Protein AF-A0AAN9BX77-F1 (afdb_monomer)

InterPro domains:
  IPR001791 Laminin G domain [PF02210] (77-203)
  IPR001791 Laminin G domain [PS50025] (47-219)
  IPR001791 Laminin G domain [SM00282] (69-206)
  IPR001791 Laminin G domain [cd00110] (54-203)
  IPR013320 Concanavalin A-like lectin/glucanase domain superfamily [SSF49899] (59-202)
  IPR050372 Neurexin-related cell adhesion and synaptic protein [PTHR15036] (58-203)

Mean predicted aligned error: 10.3 Å

Solvent-accessible surface area (backbone atoms only — not comparable to full-atom values): 11683 Å² total; per-residue (Å²): 137,90,67,77,70,62,61,59,53,56,56,51,54,53,52,52,53,53,48,51,54,50,50,52,59,56,61,72,66,72,71,70,89,73,75,72,81,74,74,80,32,49,59,36,92,61,7,25,22,29,47,66,48,94,56,10,32,36,42,39,41,40,57,53,34,52,54,35,70,26,64,37,41,34,34,34,38,31,19,66,50,39,51,17,29,53,32,38,37,36,18,84,87,45,69,83,34,39,39,32,39,28,36,53,83,18,37,52,32,43,36,36,33,25,92,79,32,76,49,78,39,74,58,93,64,97,66,64,63,29,74,61,47,83,44,41,41,34,47,28,36,35,81,82,16,49,24,36,32,52,27,49,73,86,48,63,50,93,58,71,43,66,45,62,66,47,56,37,39,32,41,29,31,26,22,58,52,80,90,46,42,66,59,49,33,74,76,68,41,93,67,48,31,15,46,33,32,40,20,43,47,43,63,58,57,57,62,69,49,84,71,45,78,30,72,64,49,66,37,76,132

Structure (mmCIF, N/CA/C/O backbone):
data_AF-A0AAN9BX77-F1
#
_entry.id   AF-A0AAN9BX77-F1
#
loop_
_atom_site.group_PDB
_atom_site.id
_atom_site.type_symbol
_atom_site.label_atom_id
_atom_site.label_alt_id
_atom_site.label_comp_id
_atom_site.label_asym_id
_atom_site.label_entity_id
_atom_site.label_seq_id
_atom_site.pdbx_PDB_ins_code
_atom_site.Cartn_x
_atom_site.Cartn_y
_atom_site.Cartn_z
_atom_site.occupancy
_atom_site.B_iso_or_equiv
_atom_site.auth_seq_id
_atom_site.auth_comp_id
_atom_site.auth_asym_id
_atom_site.auth_atom_id
_atom_site.pdbx_PDB_model_num
ATOM 1 N N . MET A 1 1 ? -60.520 -58.947 -31.319 1.00 50.69 1 MET A N 1
ATOM 2 C CA . MET A 1 1 ? -60.376 -57.956 -30.223 1.00 50.69 1 MET A CA 1
ATOM 3 C C . MET A 1 1 ? -59.165 -58.338 -29.383 1.00 50.69 1 MET A C 1
ATOM 5 O O . MET A 1 1 ? -58.953 -59.522 -29.199 1.00 50.69 1 MET A O 1
ATOM 9 N N . SER A 1 2 ? -58.417 -57.355 -28.869 1.00 52.81 2 SER A N 1
ATOM 10 C CA . SER A 1 2 ? -57.395 -57.518 -27.813 1.00 52.81 2 SER A CA 1
ATOM 11 C C . SER A 1 2 ? -55.953 -57.906 -28.195 1.00 52.81 2 SER A C 1
ATOM 13 O O . SER A 1 2 ? -55.388 -58.800 -27.587 1.00 52.81 2 SER A O 1
ATOM 15 N N . HIS A 1 3 ? -55.300 -57.181 -29.111 1.00 50.09 3 HIS A N 1
ATOM 16 C CA . HIS A 1 3 ? -53.821 -57.085 -29.063 1.00 50.09 3 HIS A CA 1
ATOM 17 C C . HIS A 1 3 ? -53.273 -55.705 -29.475 1.00 50.09 3 HIS A C 1
ATOM 19 O O . HIS A 1 3 ? -52.265 -55.262 -28.938 1.00 50.09 3 HIS A O 1
ATOM 25 N N . SER A 1 4 ? -53.984 -54.948 -30.322 1.00 50.75 4 SER A N 1
ATOM 26 C CA . SER A 1 4 ? -53.523 -53.618 -30.771 1.00 50.75 4 SER A CA 1
ATOM 27 C C . SER A 1 4 ? -53.745 -52.470 -29.770 1.00 50.75 4 SER A C 1
ATOM 29 O O . SER A 1 4 ? -53.055 -51.460 -29.860 1.00 50.75 4 SER A O 1
ATOM 31 N N . LYS A 1 5 ? -54.685 -52.587 -28.818 1.00 49.53 5 LYS A N 1
ATOM 32 C CA . LYS A 1 5 ? -54.986 -51.500 -27.856 1.00 49.53 5 LYS A CA 1
ATOM 33 C C . LYS A 1 5 ? -54.029 -51.448 -26.659 1.00 49.53 5 LYS A C 1
ATOM 35 O O . LYS A 1 5 ? -53.890 -50.401 -26.042 1.00 49.53 5 LYS A O 1
ATOM 40 N N . MET A 1 6 ? -53.349 -52.553 -26.353 1.00 51.31 6 MET A N 1
ATOM 41 C CA . MET A 1 6 ? -52.442 -52.650 -25.205 1.00 51.31 6 MET A CA 1
ATOM 42 C C . MET A 1 6 ? -51.080 -52.002 -25.499 1.00 51.31 6 MET A C 1
ATOM 44 O O . MET A 1 6 ? -50.520 -51.331 -24.641 1.00 51.31 6 MET A O 1
ATOM 48 N N . MET A 1 7 ? -50.589 -52.090 -26.740 1.00 50.88 7 MET A N 1
ATOM 49 C CA . MET A 1 7 ? -49.286 -51.522 -27.115 1.00 50.88 7 MET A CA 1
ATOM 50 C C . MET A 1 7 ? -49.292 -49.981 -27.174 1.00 50.88 7 MET A C 1
ATOM 52 O O . MET A 1 7 ? -48.284 -49.350 -26.873 1.00 50.88 7 MET A O 1
ATOM 56 N N . GLN A 1 8 ? -50.440 -49.361 -27.478 1.00 52.22 8 GLN A N 1
ATOM 57 C CA . GLN A 1 8 ? -50.584 -47.897 -27.476 1.00 52.22 8 GLN A CA 1
ATOM 58 C C . GLN A 1 8 ? -50.655 -47.288 -26.065 1.00 52.22 8 GLN A C 1
ATOM 60 O O . GLN A 1 8 ? -50.219 -46.154 -25.881 1.00 52.22 8 GLN A O 1
ATOM 65 N N . GLN A 1 9 ? -51.142 -48.023 -25.057 1.00 53.62 9 GLN A N 1
ATOM 66 C CA . GLN A 1 9 ? -51.170 -47.525 -23.673 1.00 53.62 9 GLN A CA 1
ATOM 67 C C . GLN A 1 9 ? -49.781 -47.533 -23.016 1.00 53.62 9 GLN A C 1
ATOM 69 O O . GLN A 1 9 ? -49.446 -46.596 -22.292 1.00 53.62 9 GLN A O 1
ATOM 74 N N . PHE A 1 10 ? -48.937 -48.526 -23.319 1.00 55.03 10 PHE A N 1
ATOM 75 C CA . PHE A 1 10 ? -47.571 -48.595 -22.781 1.00 55.03 10 PHE A CA 1
ATOM 76 C C . PHE A 1 10 ? -46.642 -47.506 -23.343 1.00 55.03 10 PHE A C 1
ATOM 78 O O . PHE A 1 10 ? -45.855 -46.927 -22.595 1.00 55.03 10 PHE A O 1
ATOM 85 N N . LEU A 1 11 ? -46.772 -47.166 -24.630 1.00 56.72 11 LEU A N 1
ATOM 86 C CA . LEU A 1 11 ? -46.015 -46.069 -25.251 1.00 56.72 11 LEU A CA 1
ATOM 87 C C . LEU A 1 11 ? -46.399 -44.693 -24.679 1.00 56.72 11 LEU A C 1
ATOM 89 O O . LEU A 1 11 ? -45.528 -43.846 -24.495 1.00 56.72 11 LEU A O 1
ATOM 93 N N . GLY A 1 12 ? -47.677 -44.484 -24.339 1.00 57.72 12 GLY A N 1
ATOM 94 C CA . GLY A 1 12 ? -48.146 -43.244 -23.714 1.00 57.72 12 GLY A CA 1
ATOM 95 C C . GLY A 1 12 ? -47.595 -43.028 -22.300 1.00 57.72 12 GLY A C 1
ATOM 96 O O . GLY A 1 12 ? -47.160 -41.927 -21.974 1.00 57.72 12 GLY A O 1
ATOM 97 N N . LEU A 1 13 ? -47.546 -44.081 -21.477 1.00 56.69 13 LEU A N 1
ATOM 98 C CA . LEU A 1 13 ? -47.002 -44.023 -20.111 1.00 56.69 13 LEU A CA 1
ATOM 99 C C . LEU A 1 13 ? -45.490 -43.754 -20.086 1.00 56.69 13 LEU A C 1
ATOM 101 O O . LEU A 1 13 ? -45.032 -42.938 -19.288 1.00 56.69 13 LEU A O 1
ATOM 105 N N . LEU A 1 14 ? -44.728 -44.366 -20.997 1.00 56.97 14 LEU A N 1
ATOM 106 C CA . LEU A 1 14 ? -43.299 -44.075 -21.162 1.00 56.97 14 LEU A CA 1
ATOM 107 C C . LEU A 1 14 ? -43.057 -42.626 -21.614 1.00 56.97 14 LEU A C 1
ATOM 109 O O 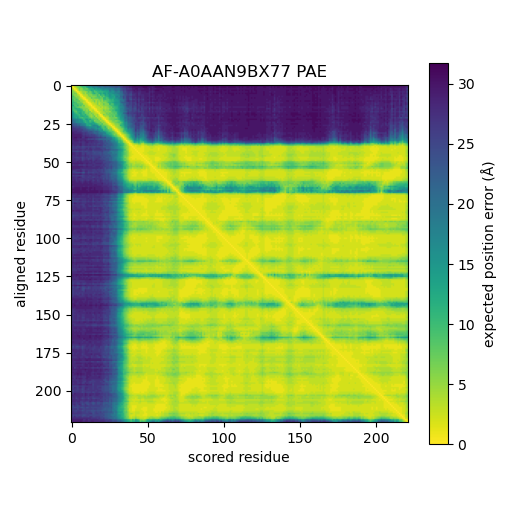. LEU A 1 14 ? -42.159 -41.973 -21.092 1.00 56.97 14 LEU A O 1
ATOM 113 N N . TYR A 1 15 ? -43.883 -42.087 -22.517 1.00 57.50 15 TYR A N 1
ATOM 114 C CA . TYR A 1 15 ? -43.756 -40.699 -22.981 1.00 57.50 15 TYR A CA 1
ATOM 115 C C . TYR A 1 15 ? -44.072 -39.673 -21.878 1.00 57.50 15 TYR A C 1
ATOM 117 O O . TYR A 1 15 ? -43.375 -38.668 -21.752 1.00 57.50 15 TYR A O 1
ATOM 125 N N . VAL A 1 16 ? -45.075 -39.940 -21.032 1.00 59.09 16 VAL A N 1
ATOM 126 C CA . VAL A 1 16 ? -45.411 -3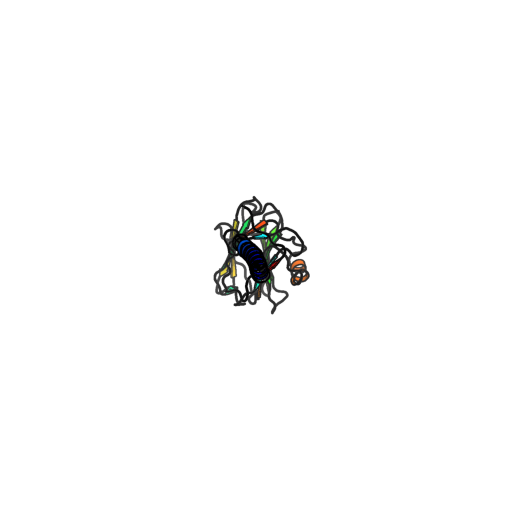9.078 -19.884 1.00 59.09 16 VAL A CA 1
ATOM 127 C C . VAL A 1 16 ? -44.305 -39.104 -18.825 1.00 59.09 16 VAL A C 1
ATOM 129 O O . VAL A 1 16 ? -43.926 -38.042 -18.337 1.00 59.09 16 VAL A O 1
ATOM 132 N N . LEU A 1 17 ? -43.726 -40.272 -18.519 1.00 56.66 17 LEU A N 1
ATOM 133 C CA . LEU A 1 17 ? -42.603 -40.376 -17.577 1.00 56.66 17 LEU A CA 1
ATOM 134 C C . LEU A 1 17 ? -41.357 -39.631 -18.087 1.00 56.66 17 LEU A C 1
ATOM 136 O O . LEU A 1 17 ? -40.786 -38.825 -17.349 1.00 56.66 17 LEU A O 1
ATOM 140 N N . PHE A 1 18 ? -41.015 -39.784 -19.372 1.00 54.19 18 PHE A N 1
ATOM 141 C CA . PHE A 1 18 ? -39.917 -39.037 -19.998 1.00 54.19 18 PHE A CA 1
ATOM 142 C C . PHE A 1 18 ? -40.153 -37.519 -19.990 1.00 54.19 18 PHE A C 1
ATOM 144 O O . PHE A 1 18 ? -39.224 -36.758 -19.719 1.00 54.19 18 PHE A O 1
ATOM 151 N N . LEU A 1 19 ? -41.384 -37.054 -20.231 1.00 55.53 19 LEU A N 1
ATOM 152 C CA . LEU A 1 19 ? -41.709 -35.627 -20.144 1.00 55.53 19 LEU A CA 1
ATOM 153 C C . LEU A 1 19 ? -41.645 -35.102 -18.704 1.00 55.53 19 LEU A C 1
ATOM 155 O O . LEU A 1 19 ? -41.185 -33.981 -18.502 1.00 55.53 19 LEU A O 1
ATOM 159 N N . THR A 1 20 ? -42.033 -35.889 -17.695 1.00 54.03 20 THR A N 1
ATOM 160 C CA . THR A 1 20 ? -41.911 -35.471 -16.286 1.00 54.03 20 THR A CA 1
ATOM 161 C C . THR A 1 20 ? -40.458 -35.399 -15.808 1.00 54.03 20 THR A C 1
ATOM 163 O O . THR A 1 20 ? -40.106 -34.458 -15.097 1.00 54.03 20 THR A O 1
ATOM 166 N N . GLU A 1 21 ? -39.581 -36.308 -16.249 1.00 51.19 21 GLU A N 1
ATOM 167 C CA . GLU A 1 21 ? -38.138 -36.233 -15.971 1.00 51.19 21 GLU A CA 1
ATOM 168 C C . GLU A 1 21 ? -37.479 -35.040 -16.679 1.00 51.19 21 GLU A C 1
ATOM 170 O O . GLU A 1 21 ? -36.671 -34.325 -16.077 1.00 51.19 21 GLU A O 1
ATOM 175 N N . TRP A 1 22 ? -37.872 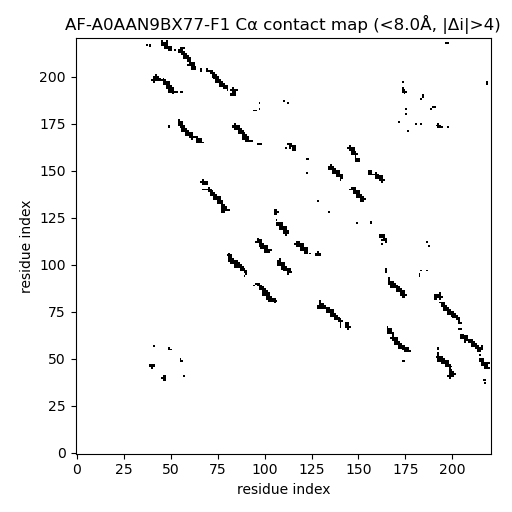-34.754 -17.926 1.00 50.72 22 TRP A N 1
ATOM 176 C CA . TRP A 1 22 ? -37.406 -33.577 -18.669 1.00 50.72 22 TRP A CA 1
ATOM 177 C C . TRP A 1 22 ? -37.916 -32.258 -18.084 1.00 50.72 22 TRP A C 1
ATOM 179 O O . TRP A 1 22 ? -37.163 -31.290 -17.986 1.00 50.72 22 TRP A O 1
ATOM 189 N N . MET A 1 23 ? -39.174 -32.196 -17.646 1.00 47.81 23 MET A N 1
ATOM 190 C CA . MET A 1 23 ? -39.710 -30.998 -17.001 1.00 47.81 23 MET A CA 1
ATOM 191 C C . MET A 1 23 ? -39.079 -30.773 -15.622 1.00 47.81 23 MET A C 1
ATOM 193 O O . MET A 1 23 ? -38.734 -29.635 -15.316 1.00 47.81 23 MET A O 1
ATOM 197 N N . ASN A 1 24 ? -38.815 -31.821 -14.831 1.00 49.25 24 ASN A N 1
ATOM 198 C CA . ASN A 1 24 ? -38.114 -31.692 -13.546 1.00 49.25 24 ASN A CA 1
ATOM 199 C C . ASN A 1 24 ? -36.645 -31.264 -13.712 1.00 49.25 24 ASN A C 1
ATOM 201 O O . ASN A 1 24 ? -36.165 -30.403 -12.971 1.00 49.25 24 ASN A O 1
ATOM 205 N N . THR A 1 25 ? -35.937 -31.785 -14.718 1.00 50.69 25 THR A N 1
ATOM 206 C CA . THR A 1 25 ? -34.552 -31.373 -15.020 1.00 50.69 25 THR A CA 1
ATOM 207 C C . THR A 1 25 ? -34.466 -29.972 -15.637 1.00 50.69 25 THR A C 1
ATOM 209 O O . THR A 1 25 ? -33.499 -29.249 -15.386 1.00 50.69 25 THR A O 1
ATOM 212 N N . ALA A 1 26 ? -35.489 -29.530 -16.378 1.00 50.09 26 ALA A N 1
ATOM 213 C CA . ALA A 1 26 ? -35.575 -28.168 -16.905 1.00 50.09 26 ALA A CA 1
ATOM 214 C C . ALA A 1 26 ? -35.990 -27.133 -15.840 1.00 50.09 26 ALA A C 1
ATOM 216 O O . ALA A 1 26 ? -35.492 -26.002 -15.861 1.00 50.09 26 ALA A O 1
ATOM 217 N N . TYR A 1 27 ? -36.847 -27.502 -14.879 1.00 42.69 27 TYR A N 1
ATOM 218 C CA . TYR A 1 27 ? -37.277 -26.608 -13.796 1.00 42.69 27 TYR A CA 1
ATOM 219 C C . TYR A 1 27 ? -36.200 -26.441 -12.711 1.00 42.69 27 TYR A C 1
ATOM 221 O O . TYR A 1 27 ? -35.997 -25.338 -12.202 1.00 42.69 27 TYR A O 1
ATOM 229 N N . ALA A 1 28 ? -35.404 -27.481 -12.444 1.00 49.62 28 ALA A N 1
ATOM 230 C CA . ALA A 1 28 ? -34.265 -27.410 -11.523 1.00 49.62 28 ALA A CA 1
ATOM 231 C C . ALA A 1 28 ? -33.068 -26.591 -12.059 1.00 49.62 28 ALA A C 1
ATOM 233 O O . ALA A 1 28 ? -32.096 -26.362 -11.340 1.00 49.62 28 ALA A O 1
ATOM 234 N N . ARG A 1 29 ? -33.121 -26.095 -13.305 1.00 48.44 29 ARG A N 1
ATOM 235 C CA . ARG A 1 29 ? -32.011 -25.363 -13.945 1.00 48.44 29 ARG A CA 1
ATOM 236 C C . ARG A 1 29 ? -32.206 -23.850 -14.040 1.00 48.44 29 ARG A C 1
ATOM 238 O O . ARG A 1 29 ? -31.379 -23.168 -14.646 1.00 48.44 29 ARG A O 1
ATOM 245 N N . ARG A 1 30 ? -33.267 -23.298 -13.438 1.00 48.41 30 ARG A N 1
ATOM 246 C CA . ARG A 1 30 ? -33.629 -21.876 -13.596 1.00 48.41 30 ARG A CA 1
ATOM 247 C C . ARG A 1 30 ? -33.482 -20.992 -12.351 1.00 48.41 30 ARG A C 1
ATOM 249 O O . ARG A 1 30 ? -33.754 -19.801 -12.450 1.00 48.41 30 ARG A O 1
ATOM 256 N N . SER A 1 31 ? -32.948 -21.508 -11.237 1.00 49.69 31 SER A N 1
ATOM 257 C CA . SER A 1 31 ? -32.746 -20.725 -9.997 1.00 49.69 31 SER A CA 1
ATOM 258 C C . SER A 1 31 ? -31.290 -20.588 -9.514 1.00 49.69 31 SER A C 1
ATOM 260 O O . SER A 1 31 ? -31.051 -19.964 -8.485 1.00 49.69 31 SER A O 1
ATOM 262 N N . VAL A 1 32 ? -30.289 -21.096 -10.240 1.00 49.16 32 VAL A N 1
ATOM 263 C CA . VAL A 1 32 ? -28.874 -20.988 -9.802 1.00 49.16 32 VAL A CA 1
ATOM 264 C C . VAL A 1 32 ? -28.188 -19.709 -10.315 1.00 49.16 32 VAL A C 1
ATOM 266 O O . VAL A 1 32 ? -27.189 -19.267 -9.766 1.00 49.16 32 VAL A O 1
ATOM 269 N N . ARG A 1 33 ? -28.754 -19.023 -11.319 1.00 44.78 33 ARG A N 1
ATOM 270 C CA . ARG A 1 33 ? -28.148 -17.807 -11.908 1.00 44.78 33 ARG A CA 1
ATOM 271 C C . ARG A 1 33 ? -28.290 -16.524 -11.071 1.00 44.78 33 ARG A C 1
ATOM 273 O O . ARG A 1 33 ? -27.765 -15.497 -11.480 1.00 44.78 33 ARG A O 1
ATOM 280 N N . ARG A 1 34 ? -28.995 -16.545 -9.933 1.00 42.84 34 ARG A N 1
ATOM 281 C CA . ARG A 1 34 ? -29.208 -15.356 -9.073 1.00 42.84 34 ARG A CA 1
ATOM 282 C C . ARG A 1 34 ? -28.547 -15.424 -7.692 1.00 42.84 34 ARG A C 1
ATOM 284 O O . ARG A 1 34 ? -28.727 -14.493 -6.918 1.00 42.84 34 ARG A O 1
ATOM 291 N N . LEU A 1 35 ? -27.762 -16.464 -7.402 1.00 47.78 35 LEU A N 1
ATOM 292 C CA . LEU A 1 35 ? -27.095 -16.641 -6.101 1.00 47.78 35 LEU A CA 1
ATOM 293 C C . LEU A 1 35 ? -25.607 -16.232 -6.080 1.00 47.78 35 LEU A C 1
ATOM 295 O O . LEU A 1 35 ? -24.989 -16.284 -5.027 1.00 47.78 35 LEU A O 1
ATOM 299 N N . CYS A 1 36 ? -25.039 -15.757 -7.194 1.00 58.44 36 CYS A N 1
ATOM 300 C CA . CYS A 1 36 ? -23.668 -15.219 -7.259 1.00 58.44 36 CYS A CA 1
ATOM 301 C C . CYS A 1 36 ? -23.663 -13.689 -7.427 1.00 58.44 36 CYS A C 1
ATOM 303 O O . CYS A 1 36 ? -22.930 -13.169 -8.260 1.00 58.44 36 CYS A O 1
ATOM 305 N N . LYS A 1 37 ? -24.546 -12.955 -6.734 1.00 48.81 37 LYS A N 1
ATOM 306 C CA . LYS A 1 37 ? -24.693 -11.504 -6.963 1.00 48.81 37 LYS A CA 1
ATOM 307 C C . LYS A 1 37 ? -23.663 -10.632 -6.226 1.00 48.81 37 LYS A C 1
ATOM 309 O O . LYS A 1 37 ? -23.668 -9.426 -6.432 1.00 48.81 37 LYS A O 1
ATOM 314 N N . ASN A 1 38 ? -22.763 -11.229 -5.448 1.00 60.84 38 ASN A N 1
ATOM 315 C CA . ASN A 1 38 ? -21.663 -10.507 -4.815 1.00 60.84 38 ASN A CA 1
ATOM 316 C C . ASN A 1 38 ? -20.348 -11.075 -5.355 1.00 60.84 38 ASN A C 1
ATOM 318 O O . ASN A 1 38 ? -19.808 -12.040 -4.815 1.00 60.84 38 ASN A O 1
ATOM 322 N N . GLU A 1 39 ? -19.878 -10.532 -6.475 1.00 79.81 39 GLU A N 1
ATOM 323 C CA . GLU A 1 39 ? -18.521 -10.808 -6.940 1.00 79.81 39 GLU A CA 1
ATOM 324 C C . GLU A 1 39 ? -17.547 -10.129 -5.969 1.00 79.81 39 GLU A C 1
ATOM 326 O O . GLU A 1 39 ? -17.673 -8.938 -5.689 1.00 79.81 39 GLU A O 1
ATOM 331 N N . ILE A 1 40 ? -16.624 -10.903 -5.393 1.00 88.44 40 ILE A N 1
ATOM 332 C CA . ILE A 1 40 ? -15.578 -10.374 -4.515 1.00 88.44 40 ILE A CA 1
ATOM 333 C C . ILE A 1 40 ? -14.678 -9.486 -5.370 1.00 88.44 40 ILE A C 1
ATOM 335 O O . ILE A 1 40 ? -13.946 -9.986 -6.223 1.00 88.44 40 ILE A O 1
ATOM 339 N N . ASP A 1 41 ? -14.713 -8.180 -5.123 1.00 93.38 41 ASP A N 1
ATOM 340 C CA . ASP A 1 41 ? -13.927 -7.219 -5.883 1.00 93.38 41 ASP A CA 1
ATOM 341 C C . ASP A 1 41 ? -13.332 -6.130 -4.985 1.00 93.38 41 ASP A C 1
ATOM 343 O O . ASP A 1 41 ? -14.026 -5.244 -4.492 1.00 93.38 41 ASP A O 1
ATOM 347 N N . LEU A 1 42 ? -12.006 -6.160 -4.838 1.00 95.69 42 LEU A N 1
ATOM 348 C CA . LEU A 1 42 ? -11.192 -5.172 -4.126 1.00 95.69 42 LEU A CA 1
ATOM 349 C C . LEU A 1 42 ? -11.313 -3.749 -4.711 1.00 95.69 42 LEU A C 1
ATOM 351 O O . LEU A 1 42 ? -11.099 -2.766 -3.996 1.00 95.69 42 LEU A O 1
ATOM 355 N N . MET A 1 43 ? -11.634 -3.626 -5.999 1.00 95.38 43 MET A N 1
ATOM 356 C CA . MET A 1 43 ? -11.799 -2.341 -6.680 1.00 95.38 43 MET A CA 1
ATOM 357 C C . MET A 1 43 ? -13.202 -1.736 -6.459 1.00 95.38 43 MET A C 1
ATOM 359 O O . MET A 1 43 ? -13.390 -0.546 -6.707 1.00 95.38 43 MET A O 1
ATOM 363 N N . SER A 1 44 ? -14.169 -2.523 -5.972 1.00 94.88 44 SER A N 1
ATOM 364 C CA . SER A 1 44 ? -15.567 -2.112 -5.777 1.00 94.88 44 SER A CA 1
ATOM 365 C C . SER A 1 44 ? -15.811 -1.303 -4.490 1.00 94.88 44 SER A C 1
ATOM 367 O O . SER A 1 44 ? -14.917 -1.131 -3.656 1.00 94.88 44 SER A O 1
ATOM 369 N N . ASP A 1 45 ? -17.049 -0.818 -4.327 1.00 93.56 45 ASP A N 1
ATOM 370 C CA . ASP A 1 45 ? -17.545 -0.147 -3.114 1.00 93.56 45 ASP A CA 1
ATOM 371 C C . ASP A 1 45 ? -17.727 -1.093 -1.916 1.00 93.56 45 ASP A C 1
ATOM 373 O O . ASP A 1 45 ? -17.629 -0.645 -0.769 1.00 93.56 45 ASP A O 1
ATOM 377 N N . GLU A 1 46 ? -17.953 -2.384 -2.173 1.00 92.94 46 GLU A N 1
ATOM 378 C CA . GLU A 1 46 ? -18.052 -3.398 -1.117 1.00 92.94 46 GLU A CA 1
ATOM 379 C C . GLU A 1 46 ? -16.669 -3.875 -0.689 1.00 92.94 46 GLU A C 1
ATOM 381 O O . GLU A 1 46 ? -16.411 -4.118 0.489 1.00 92.94 46 GLU A O 1
ATOM 386 N N . GLY A 1 47 ? -15.735 -3.938 -1.639 1.00 94.88 47 GLY A N 1
ATOM 387 C CA . GLY A 1 47 ? -14.370 -4.350 -1.376 1.00 94.88 47 GLY A CA 1
ATOM 388 C C . GLY A 1 47 ? -14.277 -5.783 -0.874 1.00 94.88 47 GLY A C 1
ATOM 389 O O . GLY A 1 47 ? -15.047 -6.671 -1.243 1.00 94.88 47 GLY A O 1
ATOM 390 N N . VAL A 1 48 ? -13.280 -6.008 -0.029 1.00 96.06 48 VAL A N 1
ATOM 391 C CA . VAL A 1 48 ? -12.949 -7.325 0.494 1.00 96.06 48 VAL A CA 1
ATOM 392 C C . VAL A 1 48 ? -12.642 -7.279 1.980 1.00 96.06 48 VAL A C 1
ATOM 394 O O . VAL A 1 48 ? -12.053 -6.321 2.485 1.00 96.06 48 VAL A O 1
ATOM 397 N N . ARG A 1 49 ? -12.993 -8.359 2.667 1.00 96.62 49 ARG A N 1
ATOM 398 C CA . ARG A 1 49 ? -12.621 -8.646 4.046 1.00 96.62 49 ARG A CA 1
ATOM 399 C C . ARG A 1 49 ? -11.370 -9.517 4.052 1.00 96.62 49 ARG A C 1
ATOM 401 O O . ARG A 1 49 ? -11.342 -10.604 3.473 1.00 96.62 49 ARG A O 1
ATOM 408 N N . ILE A 1 50 ? -10.332 -9.016 4.708 1.00 96.62 50 ILE A N 1
ATOM 409 C CA . ILE A 1 50 ? -9.105 -9.753 4.979 1.00 96.62 50 ILE A CA 1
ATOM 410 C C . ILE A 1 50 ? -9.200 -10.296 6.402 1.00 96.62 50 ILE A C 1
ATOM 412 O O . ILE A 1 50 ? -9.283 -9.517 7.351 1.00 96.62 50 ILE A O 1
ATOM 416 N N . GLU A 1 51 ? -9.208 -11.618 6.538 1.00 91.44 51 GLU A N 1
ATOM 417 C CA . GLU A 1 51 ? -9.071 -12.290 7.830 1.00 91.44 51 GLU A CA 1
ATOM 418 C C . GLU A 1 51 ? -7.580 -12.386 8.203 1.00 91.44 51 GLU A C 1
ATOM 420 O O . GLU A 1 51 ? -6.751 -12.618 7.318 1.00 91.44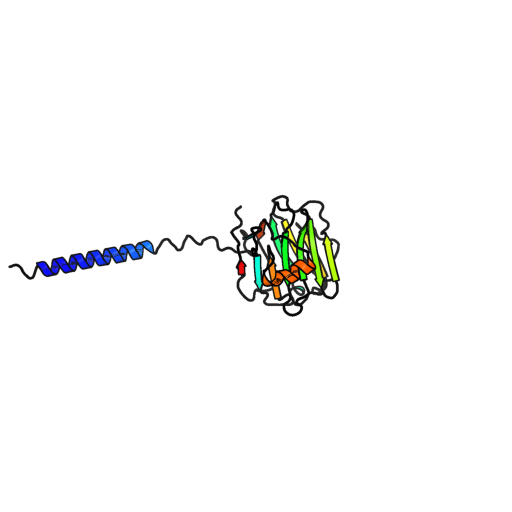 51 GLU A O 1
ATOM 425 N N . PRO A 1 52 ? -7.196 -12.278 9.486 1.00 89.56 52 PRO A N 1
ATOM 426 C CA . PRO A 1 52 ? -5.799 -12.363 9.921 1.00 89.56 52 PRO A CA 1
ATOM 427 C C . PRO A 1 52 ? -5.264 -13.806 9.942 1.00 89.56 52 PRO A C 1
ATOM 429 O O . PRO A 1 52 ? -4.540 -14.207 10.855 1.00 89.56 52 PRO A O 1
ATOM 432 N N . VAL A 1 53 ? -5.621 -14.612 8.942 1.00 91.31 53 VAL A N 1
ATOM 433 C CA . VAL A 1 53 ? -5.143 -15.986 8.789 1.00 91.31 53 VAL A CA 1
ATOM 434 C C . VAL A 1 53 ? -3.962 -16.043 7.830 1.00 91.31 53 VAL A C 1
ATOM 436 O O . VAL A 1 53 ? -3.794 -15.215 6.929 1.00 91.31 53 VAL A O 1
ATOM 439 N N . GLU A 1 54 ? -3.116 -17.053 8.025 1.00 86.19 54 GLU A N 1
ATOM 440 C CA . GLU A 1 54 ? -1.997 -17.293 7.125 1.00 86.19 54 GLU A CA 1
ATOM 441 C C . GLU A 1 54 ? -2.531 -17.473 5.695 1.00 86.19 54 GLU A C 1
ATOM 443 O O . GLU A 1 54 ? -3.482 -18.220 5.462 1.00 86.19 54 GLU A O 1
ATOM 448 N N . ARG A 1 55 ? -1.885 -16.804 4.730 1.00 89.56 55 ARG A N 1
ATOM 449 C CA . ARG A 1 55 ? -2.240 -16.759 3.295 1.00 89.56 55 ARG A CA 1
ATOM 450 C C . ARG A 1 55 ? -3.370 -15.803 2.900 1.00 89.56 55 ARG A C 1
ATOM 452 O O . ARG A 1 55 ? -3.621 -15.721 1.698 1.00 89.56 55 ARG A O 1
ATOM 459 N N . SER A 1 56 ? -4.006 -15.057 3.802 1.00 95.88 56 SER A N 1
ATOM 460 C CA . SER A 1 56 ? -4.988 -14.041 3.388 1.00 95.88 56 SER A CA 1
ATOM 461 C C . SER A 1 56 ? -4.309 -12.864 2.700 1.00 95.88 56 SER A C 1
ATOM 463 O O . SER A 1 56 ? -3.491 -12.189 3.321 1.00 95.88 56 SER A O 1
ATOM 465 N N . HIS A 1 57 ? -4.592 -12.659 1.411 1.00 97.75 57 HIS A N 1
ATOM 466 C CA . HIS A 1 57 ? -4.101 -11.523 0.619 1.00 97.75 57 HIS A CA 1
ATOM 467 C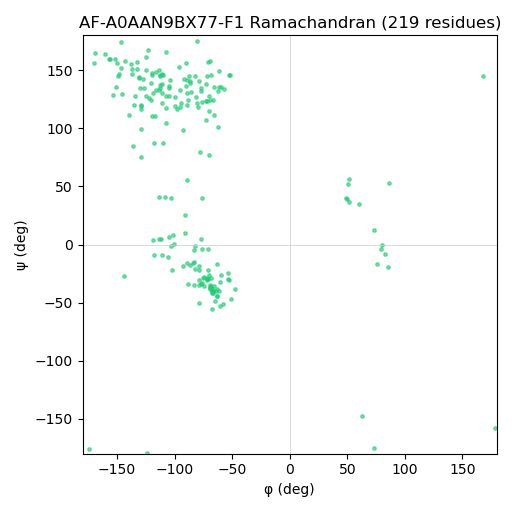 C . HIS A 1 57 ? -4.810 -11.419 -0.741 1.00 97.75 57 HIS A C 1
ATOM 469 O O . HIS A 1 57 ? -5.427 -12.374 -1.223 1.00 97.75 57 HIS A O 1
ATOM 475 N N . VAL A 1 58 ? -4.671 -10.259 -1.388 1.00 97.94 58 VAL A N 1
ATOM 476 C CA . VAL A 1 58 ? -5.045 -10.045 -2.794 1.00 97.94 58 VAL A CA 1
ATOM 477 C C . VAL A 1 58 ? -3.810 -9.653 -3.596 1.00 97.94 58 VAL A C 1
ATOM 479 O O . VAL A 1 58 ? -3.090 -8.740 -3.200 1.00 97.94 58 VAL A O 1
ATOM 482 N N . GLU A 1 59 ? -3.565 -10.311 -4.728 1.00 97.62 59 GLU A N 1
ATOM 483 C CA . GLU A 1 59 ? -2.440 -10.010 -5.622 1.00 97.62 59 GLU A CA 1
ATOM 484 C C . GLU A 1 59 ? -2.916 -9.332 -6.911 1.00 97.62 59 GLU A C 1
ATOM 486 O O . GLU A 1 59 ? -3.766 -9.852 -7.639 1.00 97.62 59 GLU A O 1
ATOM 491 N N . LEU A 1 60 ? -2.301 -8.193 -7.228 1.00 97.19 60 LEU A N 1
ATOM 492 C CA . LEU A 1 60 ? -2.498 -7.435 -8.458 1.00 97.19 60 LEU A CA 1
ATOM 493 C C . LEU A 1 60 ? -1.241 -7.520 -9.326 1.00 97.19 60 LEU A C 1
ATOM 495 O O . LEU A 1 60 ? -0.161 -7.102 -8.903 1.00 97.19 60 LEU A O 1
ATOM 499 N N . GLN A 1 61 ? -1.375 -8.018 -10.556 1.00 95.62 61 GLN A N 1
ATOM 500 C CA . GLN A 1 61 ? -0.277 -8.063 -11.526 1.00 95.62 61 GLN A CA 1
ATOM 501 C C . GLN A 1 61 ? -0.322 -6.846 -12.447 1.00 95.62 61 GLN A C 1
ATOM 503 O O . GLN A 1 61 ? -1.276 -6.667 -13.200 1.00 95.62 61 GLN A O 1
ATOM 508 N N . LEU A 1 62 ? 0.720 -6.021 -12.415 1.00 93.38 62 LEU A N 1
ATOM 509 C CA . LEU A 1 62 ? 0.736 -4.719 -13.083 1.00 93.38 62 LEU A CA 1
ATOM 510 C C . LEU A 1 62 ? 1.172 -4.842 -14.547 1.00 93.38 62 LEU A C 1
ATOM 512 O O . LEU A 1 62 ? 2.187 -5.475 -14.840 1.00 93.38 62 LEU A O 1
ATOM 516 N N . ALA A 1 63 ? 0.429 -4.238 -15.480 1.00 90.62 63 ALA A N 1
ATOM 517 C CA . ALA A 1 63 ? 0.782 -4.228 -16.904 1.00 90.62 63 ALA A CA 1
ATOM 518 C C . ALA A 1 63 ? 2.043 -3.401 -17.155 1.00 90.62 63 ALA A C 1
ATOM 520 O O . ALA A 1 63 ? 3.041 -3.926 -17.660 1.00 90.62 63 ALA A O 1
ATOM 521 N N . ASP A 1 64 ? 2.004 -2.147 -16.711 1.00 85.19 64 ASP A N 1
ATOM 522 C CA . ASP A 1 64 ? 3.144 -1.234 -16.686 1.00 85.19 64 ASP A CA 1
ATOM 523 C C . ASP A 1 64 ? 3.917 -1.390 -15.373 1.00 85.19 64 ASP A C 1
ATOM 525 O O . ASP A 1 64 ? 3.341 -1.252 -14.292 1.00 85.19 64 ASP A O 1
ATOM 529 N N . GLN A 1 65 ? 5.216 -1.661 -15.477 1.00 80.50 65 GLN A N 1
ATOM 530 C CA . GLN A 1 65 ? 6.093 -1.810 -14.316 1.00 80.50 65 GLN A CA 1
ATOM 531 C C . GLN A 1 65 ? 6.507 -0.451 -13.726 1.00 80.50 65 GLN A C 1
ATOM 533 O O . GLN A 1 65 ? 6.868 -0.377 -12.553 1.00 80.50 65 GLN A O 1
ATOM 538 N N . ASN A 1 66 ? 6.371 0.635 -14.497 1.00 75.38 66 ASN A N 1
ATOM 539 C CA . ASN A 1 66 ? 6.727 1.996 -14.099 1.00 75.38 66 ASN A CA 1
ATOM 540 C C . ASN A 1 66 ? 5.553 2.718 -13.421 1.00 75.38 66 ASN A C 1
ATOM 542 O O . ASN A 1 66 ? 5.148 3.812 -13.827 1.00 75.38 66 ASN A O 1
ATOM 546 N N . VAL A 1 67 ? 5.005 2.125 -12.355 1.00 71.25 67 VAL A N 1
ATOM 547 C CA . VAL A 1 67 ? 3.855 2.671 -11.596 1.00 71.25 67 VAL A CA 1
ATOM 548 C C . VAL A 1 67 ? 4.096 4.117 -11.143 1.00 71.25 67 VAL A C 1
ATOM 550 O O . VAL A 1 67 ? 3.177 4.929 -11.084 1.00 71.25 67 VAL A O 1
AT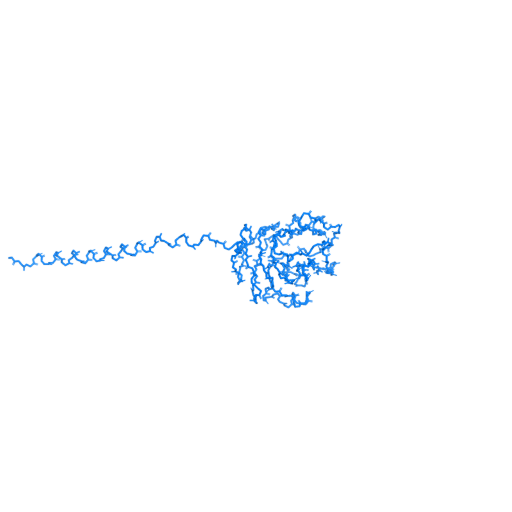OM 553 N N . ARG A 1 68 ? 5.364 4.452 -10.889 1.00 67.69 68 ARG A N 1
ATOM 554 C CA . ARG A 1 68 ? 5.844 5.760 -10.448 1.00 67.69 68 ARG A CA 1
ATOM 555 C C . ARG A 1 68 ? 5.553 6.902 -11.423 1.00 67.69 68 ARG A C 1
ATOM 557 O O . ARG A 1 68 ? 5.345 8.033 -10.999 1.00 67.69 68 ARG A O 1
ATOM 564 N N . ASN A 1 69 ? 5.534 6.627 -12.726 1.00 65.31 69 ASN A N 1
ATOM 565 C CA . ASN A 1 69 ? 5.296 7.651 -13.751 1.00 65.31 69 ASN A CA 1
ATOM 566 C C . ASN A 1 69 ? 3.814 8.040 -13.860 1.00 65.31 69 ASN A C 1
ATOM 568 O O . ASN A 1 69 ? 3.429 8.796 -14.750 1.00 65.31 69 ASN A O 1
ATOM 572 N N . ARG A 1 70 ? 2.971 7.502 -12.978 1.00 66.88 70 ARG A N 1
ATOM 573 C CA . ARG A 1 70 ? 1.521 7.615 -13.024 1.00 66.88 70 ARG A CA 1
ATOM 574 C C . ARG A 1 70 ? 1.001 8.195 -11.700 1.00 66.88 70 ARG A C 1
ATOM 576 O O . ARG A 1 70 ? 1.705 8.210 -10.702 1.00 66.88 70 ARG A O 1
ATOM 583 N N . ASN A 1 71 ? -0.226 8.712 -11.684 1.00 82.00 71 ASN A N 1
ATOM 584 C CA . ASN A 1 71 ? -0.665 9.705 -10.691 1.00 82.00 71 ASN A CA 1
ATOM 585 C C . ASN A 1 71 ? -0.625 9.261 -9.209 1.00 82.00 71 ASN A C 1
ATOM 587 O O . ASN A 1 71 ? -0.078 9.988 -8.376 1.00 82.00 71 ASN A O 1
ATOM 591 N N . ALA A 1 72 ? -1.230 8.123 -8.849 1.00 91.81 72 ALA A N 1
ATOM 592 C CA . ALA A 1 72 ? -1.321 7.679 -7.454 1.00 91.81 72 ALA A CA 1
ATOM 593 C C . ALA A 1 72 ? -1.833 6.239 -7.313 1.00 91.81 72 ALA A C 1
ATOM 595 O O . ALA A 1 72 ? -2.596 5.779 -8.156 1.00 91.81 72 ALA A O 1
ATOM 596 N N . ILE A 1 73 ? -1.498 5.580 -6.202 1.00 94.69 73 ILE A N 1
ATOM 597 C CA . ILE A 1 73 ? -2.268 4.439 -5.680 1.00 94.69 73 ILE A CA 1
ATOM 598 C C . ILE A 1 73 ? -3.243 4.984 -4.633 1.00 94.69 73 ILE A C 1
ATOM 600 O O . ILE A 1 73 ? -2.837 5.766 -3.772 1.00 94.69 73 ILE A O 1
ATOM 604 N N . ARG A 1 74 ? -4.515 4.590 -4.695 1.00 97.75 74 ARG A N 1
ATOM 605 C CA . ARG A 1 74 ? -5.564 4.980 -3.742 1.00 97.75 74 ARG A CA 1
ATOM 606 C C . ARG A 1 74 ? -6.325 3.750 -3.269 1.00 97.75 74 ARG A C 1
ATOM 608 O O . ARG A 1 74 ? -6.533 2.838 -4.058 1.00 97.75 74 ARG A O 1
ATOM 615 N N . PHE A 1 75 ? -6.732 3.737 -2.007 1.00 98.62 75 PHE A N 1
ATOM 616 C CA . PHE A 1 75 ? -7.635 2.729 -1.454 1.00 98.62 75 PHE A CA 1
ATOM 617 C C . PHE A 1 75 ? -8.286 3.241 -0.168 1.00 98.62 75 PHE A C 1
ATOM 619 O O . PHE A 1 75 ? -7.816 4.215 0.424 1.00 98.62 75 PHE A O 1
ATOM 626 N N . GLU A 1 76 ? -9.353 2.579 0.265 1.00 98.69 76 GLU A N 1
ATOM 627 C CA . GLU A 1 76 ? -9.969 2.792 1.575 1.00 98.69 76 GLU A CA 1
ATOM 628 C C . GLU A 1 76 ? -9.782 1.551 2.450 1.00 98.69 76 GLU A C 1
ATOM 630 O O . GLU A 1 76 ? -9.812 0.428 1.939 1.00 98.69 76 GLU A O 1
ATOM 635 N N . PHE A 1 77 ? -9.602 1.741 3.758 1.00 98.69 77 PHE A N 1
ATOM 636 C CA . PHE A 1 77 ? -9.509 0.647 4.724 1.00 98.69 77 PHE A CA 1
ATOM 637 C C . PHE A 1 77 ? -10.290 0.940 6.010 1.00 98.69 77 PHE A C 1
ATOM 639 O O . PHE A 1 77 ? -10.504 2.102 6.349 1.00 98.69 77 PHE A O 1
ATOM 646 N N . ARG A 1 78 ? -10.700 -0.111 6.730 1.00 98.00 78 ARG A N 1
ATOM 647 C CA . ARG A 1 78 ? -11.371 -0.034 8.041 1.00 98.00 78 ARG A CA 1
ATOM 648 C C . ARG A 1 78 ? -10.964 -1.213 8.917 1.00 98.00 78 ARG A C 1
ATOM 650 O O . ARG A 1 78 ? -11.077 -2.360 8.485 1.00 98.00 78 ARG A O 1
ATOM 657 N N . THR A 1 79 ? -10.536 -0.947 10.150 1.00 98.31 79 THR A N 1
ATOM 658 C CA . THR A 1 79 ? -10.123 -1.977 11.117 1.00 98.31 79 THR A CA 1
ATOM 659 C C . THR A 1 79 ? -10.248 -1.489 12.562 1.00 98.31 79 THR A C 1
ATOM 661 O O . THR A 1 79 ? -10.253 -0.285 12.801 1.00 98.31 79 THR A O 1
ATOM 664 N N . ASN A 1 80 ? -10.306 -2.429 13.509 1.00 97.81 80 ASN A N 1
ATOM 665 C CA . ASN A 1 80 ? -10.058 -2.191 14.938 1.00 97.81 80 ASN A CA 1
ATOM 666 C C . ASN A 1 80 ? -8.686 -2.733 15.389 1.00 97.81 80 ASN A C 1
ATOM 668 O O . ASN A 1 80 ? -8.235 -2.461 16.501 1.00 97.81 80 ASN A O 1
ATOM 672 N N . ALA A 1 81 ? -8.010 -3.509 14.539 1.00 98.19 81 ALA A N 1
ATOM 673 C CA . ALA A 1 81 ? -6.729 -4.118 14.844 1.00 98.19 81 ALA A CA 1
ATOM 674 C C . ALA A 1 81 ? -5.608 -3.078 14.841 1.00 98.19 81 ALA A C 1
ATOM 676 O O . ALA A 1 81 ? -5.507 -2.219 13.966 1.00 98.19 81 ALA A O 1
ATOM 677 N N . GLU A 1 82 ? -4.728 -3.193 15.827 1.00 97.88 82 GLU A N 1
ATOM 678 C CA . GLU A 1 82 ? -3.613 -2.269 16.014 1.00 97.88 82 GLU A CA 1
ATOM 679 C C . GLU A 1 82 ? -2.541 -2.392 14.929 1.00 97.88 82 GLU A C 1
ATOM 681 O O . GLU A 1 82 ? -1.901 -1.407 14.565 1.00 97.88 82 GLU A O 1
ATOM 686 N N . ASN A 1 83 ? -2.314 -3.611 14.439 1.00 98.12 83 ASN A N 1
ATOM 687 C CA . ASN A 1 83 ? -1.190 -3.945 13.577 1.00 98.12 83 ASN A CA 1
ATOM 688 C C . ASN A 1 83 ? -1.673 -4.724 12.355 1.00 98.12 83 ASN A C 1
ATOM 690 O O . ASN A 1 83 ? -2.538 -5.588 12.468 1.00 98.12 83 ASN A O 1
ATOM 694 N N . GLY A 1 84 ? -1.066 -4.473 11.197 1.00 97.69 84 GLY A N 1
ATOM 695 C CA . GLY A 1 84 ? -1.378 -5.222 9.979 1.00 97.69 84 GLY A CA 1
ATOM 696 C C . GLY A 1 84 ? -0.794 -4.588 8.727 1.00 97.69 84 GLY A C 1
ATOM 697 O O . GLY A 1 84 ? -0.716 -3.364 8.620 1.00 97.69 84 GLY A O 1
ATOM 698 N N . ILE A 1 85 ? -0.368 -5.409 7.769 1.00 98.19 85 ILE A N 1
ATOM 699 C CA . ILE A 1 85 ? 0.118 -4.918 6.474 1.00 98.19 85 ILE A CA 1
ATOM 700 C C . ILE A 1 85 ? -1.052 -4.567 5.545 1.00 98.19 85 ILE A C 1
ATOM 702 O O . ILE A 1 85 ? -1.838 -5.427 5.167 1.00 98.19 85 ILE A O 1
ATOM 706 N N . LEU A 1 86 ? -1.158 -3.298 5.146 1.00 98.50 86 LEU A N 1
ATOM 707 C CA . LEU A 1 86 ? -2.224 -2.831 4.254 1.00 98.50 86 LEU A CA 1
ATOM 708 C C . LEU A 1 86 ? -1.915 -3.192 2.804 1.00 98.50 86 LEU A C 1
ATOM 710 O O . LEU A 1 86 ? -2.747 -3.783 2.118 1.00 98.50 86 LEU A O 1
ATOM 714 N N . PHE A 1 87 ? -0.708 -2.861 2.344 1.00 97.62 87 PHE A N 1
ATOM 715 C CA . PHE A 1 87 ? -0.211 -3.321 1.055 1.00 97.62 87 PHE A CA 1
ATOM 716 C C . PHE A 1 87 ? 1.318 -3.304 0.998 1.00 97.62 87 PHE A C 1
ATOM 718 O O . PHE A 1 87 ? 1.963 -2.549 1.727 1.00 97.62 87 PHE A O 1
ATOM 725 N N . TYR A 1 88 ? 1.895 -4.071 0.076 1.00 97.00 88 TYR A N 1
ATOM 726 C CA . TYR A 1 88 ? 3.268 -3.879 -0.382 1.00 97.00 88 TYR A CA 1
ATOM 727 C C . TYR A 1 88 ? 3.389 -4.020 -1.898 1.00 97.00 88 TYR A C 1
ATOM 729 O O . TYR A 1 88 ? 2.618 -4.722 -2.550 1.00 97.00 88 TYR A O 1
ATOM 737 N N . GLY A 1 89 ? 4.368 -3.324 -2.466 1.00 94.69 89 GLY A N 1
ATOM 738 C CA . GLY A 1 89 ? 4.802 -3.493 -3.844 1.00 94.69 89 GLY A CA 1
ATOM 739 C C . GLY A 1 89 ? 6.113 -4.263 -3.899 1.00 94.69 89 GLY A C 1
ATOM 740 O O . GLY A 1 89 ? 6.996 -4.034 -3.072 1.00 94.69 89 GLY A O 1
ATOM 741 N N . ARG A 1 90 ? 6.247 -5.146 -4.893 1.00 89.81 90 ARG A N 1
ATOM 742 C CA . ARG A 1 90 ? 7.489 -5.889 -5.146 1.00 89.81 90 ARG A CA 1
ATOM 743 C C . ARG A 1 90 ? 7.902 -5.880 -6.611 1.00 89.81 90 ARG A C 1
ATOM 745 O O . ARG A 1 90 ? 7.060 -5.847 -7.521 1.00 89.81 90 ARG A O 1
ATOM 752 N N . SER A 1 91 ? 9.207 -5.977 -6.836 1.00 89.06 91 SER A N 1
ATOM 753 C CA . SER A 1 91 ? 9.795 -6.165 -8.160 1.00 89.06 91 SER A CA 1
ATOM 754 C C . SER A 1 91 ? 10.284 -7.597 -8.347 1.00 89.06 91 SER A C 1
ATOM 756 O O . SER A 1 91 ? 10.967 -8.140 -7.488 1.00 89.06 91 SER A O 1
ATOM 758 N N . GLN A 1 92 ? 9.988 -8.204 -9.497 1.00 86.88 92 GLN A N 1
ATOM 759 C CA . GLN A 1 92 ? 10.681 -9.424 -9.924 1.00 86.88 92 GLN A CA 1
ATOM 760 C C . GLN A 1 92 ? 12.097 -9.131 -10.439 1.00 86.88 92 GLN A C 1
ATOM 762 O O . GLN A 1 92 ? 12.970 -9.984 -10.331 1.00 86.88 92 GLN A O 1
ATOM 767 N N . ALA A 1 93 ? 12.333 -7.938 -10.996 1.00 87.88 93 ALA A N 1
ATOM 768 C CA . ALA A 1 93 ? 13.638 -7.551 -11.530 1.00 87.88 93 ALA A CA 1
ATOM 769 C C . ALA A 1 93 ? 14.618 -7.135 -10.424 1.00 87.88 93 ALA A C 1
ATOM 771 O O . ALA A 1 93 ? 15.822 -7.327 -10.570 1.00 87.88 93 ALA A O 1
ATOM 772 N N . VAL A 1 94 ? 14.102 -6.570 -9.328 1.00 89.44 94 VAL A N 1
ATOM 773 C CA . VAL A 1 94 ? 14.894 -6.121 -8.177 1.00 89.44 94 VAL A CA 1
ATOM 774 C C . VAL A 1 94 ? 14.286 -6.694 -6.886 1.00 89.44 94 VAL A C 1
ATOM 776 O O . VAL A 1 94 ? 13.599 -5.981 -6.158 1.00 89.44 94 VAL A O 1
ATOM 779 N N . PRO A 1 95 ? 14.486 -7.996 -6.593 1.00 87.25 95 PRO A N 1
ATOM 780 C CA . PRO A 1 95 ? 13.725 -8.709 -5.559 1.00 87.25 95 PRO A CA 1
ATOM 781 C C . PRO A 1 95 ? 13.911 -8.193 -4.134 1.00 87.25 95 PRO A C 1
ATOM 783 O O . PRO A 1 95 ? 13.122 -8.532 -3.263 1.00 87.25 95 PRO A O 1
ATOM 786 N N . TRP A 1 96 ? 14.959 -7.415 -3.876 1.00 87.44 96 TRP A N 1
ATOM 787 C CA . TRP A 1 96 ? 15.224 -6.844 -2.560 1.00 87.44 96 TRP A CA 1
ATOM 788 C C . TRP A 1 96 ? 14.511 -5.505 -2.334 1.00 87.44 96 TRP A C 1
ATOM 790 O O . TRP A 1 96 ? 14.378 -5.106 -1.177 1.00 87.44 96 TRP A O 1
ATOM 800 N N . GLU A 1 97 ? 14.046 -4.833 -3.396 1.00 90.19 97 GLU A N 1
ATOM 801 C CA . GLU A 1 97 ? 13.313 -3.571 -3.299 1.00 90.19 97 GLU A CA 1
ATOM 802 C C . GLU A 1 97 ? 11.860 -3.796 -2.869 1.00 90.19 97 GLU A C 1
ATOM 804 O O . GLU A 1 97 ? 11.156 -4.671 -3.382 1.00 90.19 97 GLU A O 1
ATOM 809 N N . LEU A 1 98 ? 11.401 -2.975 -1.925 1.00 92.69 98 LEU A N 1
ATOM 810 C CA . LEU A 1 98 ? 10.074 -3.078 -1.338 1.00 92.69 98 LEU A CA 1
ATOM 811 C C . LEU A 1 98 ? 9.571 -1.707 -0.888 1.00 92.69 98 LEU A C 1
ATOM 813 O O . LEU A 1 98 ? 10.271 -0.947 -0.221 1.00 92.69 98 LEU A O 1
ATOM 817 N N . VAL A 1 99 ? 8.310 -1.427 -1.195 1.00 94.44 99 VAL A N 1
ATOM 818 C CA . VAL A 1 99 ? 7.541 -0.356 -0.554 1.00 94.44 99 VAL A CA 1
ATOM 819 C C . VAL A 1 99 ? 6.327 -0.974 0.112 1.00 94.44 99 VAL A C 1
ATOM 821 O O . VAL A 1 99 ? 5.712 -1.865 -0.469 1.00 94.44 99 VAL A O 1
ATOM 824 N N . ALA A 1 100 ? 5.972 -0.535 1.315 1.00 97.12 100 ALA A N 1
ATOM 825 C CA . ALA A 1 100 ? 4.821 -1.082 2.025 1.00 97.12 100 ALA A CA 1
ATOM 826 C C . ALA A 1 100 ? 4.145 -0.051 2.920 1.00 97.12 100 ALA A C 1
ATOM 828 O O . ALA A 1 100 ? 4.817 0.765 3.546 1.00 97.12 100 ALA A O 1
ATOM 829 N N . LEU A 1 101 ? 2.821 -0.141 3.027 1.00 98.25 101 LEU A N 1
ATOM 830 C CA . LEU A 1 101 ? 2.056 0.502 4.088 1.00 98.25 101 LEU A CA 1
ATOM 831 C C . LEU A 1 101 ? 1.619 -0.536 5.114 1.00 98.25 101 LEU A C 1
ATOM 833 O O . LEU A 1 101 ? 1.122 -1.607 4.759 1.00 98.25 101 LEU A O 1
ATOM 837 N N . ARG A 1 102 ? 1.760 -0.193 6.391 1.00 98.25 102 ARG A N 1
ATOM 838 C CA . ARG A 1 102 ? 1.290 -1.010 7.510 1.00 98.25 102 ARG A CA 1
ATOM 839 C C . ARG A 1 102 ? 0.743 -0.143 8.631 1.00 98.25 102 ARG A C 1
ATOM 841 O O . ARG A 1 102 ? 1.122 1.019 8.745 1.00 98.25 102 ARG A O 1
ATOM 848 N N . LEU A 1 103 ? -0.094 -0.740 9.465 1.00 98.38 103 LEU A N 1
ATOM 849 C CA . LEU A 1 103 ? -0.434 -0.202 10.771 1.00 98.38 103 LEU A CA 1
ATOM 850 C C . LEU A 1 103 ? 0.535 -0.739 11.822 1.00 98.38 103 LEU A C 1
ATOM 852 O O . LEU A 1 103 ? 0.852 -1.935 11.812 1.00 98.38 103 LEU A O 1
ATOM 856 N N . LEU A 1 104 ? 0.990 0.151 12.702 1.00 97.62 104 LEU A N 1
ATOM 857 C CA . LEU A 1 104 ? 1.680 -0.172 13.947 1.00 97.62 104 LEU A CA 1
ATOM 858 C C . LEU A 1 104 ? 1.002 0.573 15.089 1.00 97.62 104 LEU A C 1
ATOM 860 O O . LEU A 1 104 ? 0.993 1.801 15.092 1.00 97.62 104 LEU A O 1
ATOM 864 N N . SER A 1 105 ? 0.421 -0.149 16.046 1.00 97.06 105 SER A N 1
ATOM 865 C CA . SER A 1 105 ? -0.317 0.456 17.165 1.00 97.06 105 SER A CA 1
ATOM 866 C C . SER A 1 105 ? -1.329 1.523 16.707 1.00 97.06 105 SER A C 1
ATOM 868 O O . SER A 1 105 ? -1.437 2.594 17.309 1.00 97.06 105 SER A O 1
ATOM 870 N N . GLY A 1 106 ? -2.025 1.255 15.596 1.00 97.88 106 GLY A N 1
ATOM 871 C CA . GLY A 1 106 ? -3.011 2.145 14.977 1.00 97.88 106 GLY A CA 1
ATOM 872 C C . GLY A 1 106 ? -2.445 3.286 14.124 1.00 97.88 106 GLY A C 1
ATOM 873 O O . GLY A 1 106 ? -3.225 4.007 13.503 1.00 97.88 106 GLY A O 1
ATOM 874 N N . ASP A 1 107 ? -1.123 3.460 14.058 1.00 98.06 107 ASP A N 1
ATOM 875 C CA . ASP A 1 107 ? -0.478 4.490 13.240 1.00 98.06 107 ASP A CA 1
ATOM 876 C C . ASP A 1 107 ? -0.120 3.970 11.846 1.00 98.06 107 ASP A C 1
ATOM 878 O O . ASP A 1 107 ? 0.336 2.836 11.691 1.00 98.06 107 ASP A O 1
ATOM 882 N N . LEU A 1 108 ? -0.262 4.817 10.822 1.00 98.06 108 LEU A N 1
ATOM 883 C CA . LEU A 1 108 ? 0.150 4.476 9.462 1.00 98.06 108 LEU A CA 1
ATOM 884 C C . LEU A 1 108 ? 1.658 4.658 9.281 1.00 98.06 108 LEU A C 1
ATOM 886 O O . LEU A 1 108 ? 2.187 5.764 9.392 1.00 98.06 108 LEU A O 1
ATOM 890 N N . HIS A 1 109 ? 2.324 3.576 8.902 1.00 97.75 109 HIS A N 1
ATOM 891 C CA . HIS A 1 109 ? 3.741 3.548 8.577 1.00 97.75 109 HIS A CA 1
ATOM 892 C C . HIS A 1 109 ? 3.964 3.248 7.099 1.00 97.75 109 HIS A C 1
ATOM 894 O O . HIS A 1 109 ? 3.406 2.291 6.558 1.00 97.75 109 HIS A O 1
ATOM 900 N N . TYR A 1 110 ? 4.836 4.030 6.466 1.00 96.44 110 TYR A N 1
ATOM 901 C CA . TYR A 1 110 ? 5.315 3.817 5.110 1.00 96.44 110 TYR A CA 1
ATOM 902 C C . TYR A 1 110 ? 6.762 3.334 5.117 1.00 96.44 110 TYR A C 1
ATOM 904 O O . TYR A 1 110 ? 7.706 4.095 5.339 1.00 96.44 110 TYR A O 1
ATOM 912 N N . LYS A 1 111 ? 6.935 2.038 4.860 1.00 96.38 111 LYS A N 1
ATOM 913 C CA . LYS A 1 111 ? 8.243 1.431 4.657 1.00 96.38 111 LYS A CA 1
ATOM 914 C C . LYS A 1 111 ? 8.689 1.668 3.226 1.00 96.38 111 LYS A C 1
ATOM 916 O O . LYS A 1 111 ? 8.001 1.293 2.279 1.00 96.38 111 LYS A O 1
ATOM 921 N N . ILE A 1 112 ? 9.889 2.208 3.093 1.00 94.50 112 ILE A N 1
ATOM 922 C CA . ILE A 1 112 ? 10.602 2.350 1.833 1.00 94.50 112 ILE A CA 1
ATOM 923 C C . ILE A 1 112 ? 11.902 1.577 1.985 1.00 94.50 112 ILE A C 1
ATOM 925 O O . ILE A 1 112 ? 12.667 1.811 2.918 1.00 94.50 112 ILE A O 1
ATOM 929 N N . HIS A 1 113 ? 12.153 0.645 1.085 1.00 93.56 113 HIS A N 1
ATOM 930 C CA . HIS A 1 113 ? 13.434 -0.017 0.955 1.00 93.56 113 HIS A CA 1
ATOM 931 C C . HIS A 1 113 ? 13.770 -0.092 -0.532 1.00 93.56 113 HIS A C 1
ATOM 933 O O . HIS A 1 113 ? 13.447 -1.063 -1.209 1.00 93.56 113 HIS A O 1
ATOM 939 N N . CYS A 1 114 ? 14.356 0.989 -1.036 1.00 91.06 114 CYS A N 1
ATOM 940 C CA . CYS A 1 114 ? 14.776 1.155 -2.421 1.00 91.06 114 CYS A CA 1
ATOM 941 C C . CYS A 1 114 ? 16.272 1.480 -2.483 1.00 91.06 114 CYS A C 1
ATOM 943 O O . CYS A 1 114 ? 16.871 1.866 -1.479 1.00 91.06 114 CYS A O 1
ATOM 945 N N . SER A 1 115 ? 16.853 1.411 -3.679 1.00 87.81 115 SER A N 1
ATOM 946 C CA . SER A 1 115 ? 18.261 1.752 -3.940 1.00 87.81 115 SER A CA 1
ATOM 947 C C . SER A 1 115 ? 18.723 3.082 -3.338 1.00 87.81 115 SER A C 1
ATOM 949 O O . SER A 1 115 ? 19.844 3.174 -2.848 1.00 87.81 115 SER A O 1
ATOM 951 N N . THR A 1 116 ? 17.876 4.113 -3.356 1.00 86.56 116 THR A N 1
ATOM 952 C CA . THR A 1 116 ? 18.239 5.450 -2.855 1.00 86.56 116 THR A CA 1
ATOM 953 C C . THR A 1 116 ? 17.873 5.693 -1.395 1.00 86.56 116 THR A C 1
ATOM 955 O O . THR A 1 116 ? 18.375 6.642 -0.799 1.00 86.56 116 THR A O 1
ATOM 958 N N . LEU A 1 117 ? 16.962 4.901 -0.822 1.00 90.56 117 LEU A N 1
ATOM 959 C CA . LEU A 1 117 ? 16.415 5.164 0.506 1.00 90.56 117 LEU A CA 1
ATOM 960 C C . LEU A 1 117 ? 15.935 3.881 1.180 1.00 90.56 117 LEU A C 1
ATOM 962 O O . LEU A 1 117 ? 15.085 3.165 0.654 1.00 90.56 117 LEU A O 1
ATOM 966 N N . SER A 1 118 ? 16.399 3.670 2.409 1.00 93.62 118 SER A N 1
ATOM 967 C CA . SER A 1 118 ? 15.809 2.719 3.345 1.00 93.62 118 SER A CA 1
ATOM 968 C C . SER A 1 118 ? 15.290 3.486 4.558 1.00 93.62 118 SER A C 1
ATOM 970 O O . SER A 1 118 ? 16.078 4.018 5.337 1.00 93.62 118 SER A O 1
ATOM 972 N N . ALA A 1 119 ? 13.971 3.561 4.712 1.00 94.00 119 ALA A N 1
ATOM 973 C CA . ALA A 1 119 ? 13.305 4.309 5.771 1.00 94.00 119 ALA A CA 1
ATOM 974 C C . ALA A 1 119 ? 12.012 3.614 6.218 1.00 94.00 119 ALA A C 1
ATOM 976 O O . ALA A 1 119 ? 11.359 2.918 5.441 1.00 94.00 119 ALA A O 1
ATOM 977 N N . ASP A 1 120 ? 11.637 3.821 7.475 1.00 95.94 120 ASP A N 1
ATOM 978 C CA . ASP A 1 120 ? 10.308 3.508 8.001 1.00 95.94 120 ASP A CA 1
ATOM 979 C C . ASP A 1 120 ? 9.706 4.819 8.504 1.00 95.94 120 ASP A C 1
ATOM 981 O O . ASP A 1 120 ? 10.231 5.444 9.426 1.00 95.94 120 ASP A O 1
ATOM 985 N N . VAL A 1 121 ? 8.689 5.298 7.797 1.00 94.75 121 VAL A N 1
ATOM 986 C CA . VAL A 1 121 ? 8.157 6.645 7.956 1.00 94.75 121 VAL A CA 1
ATOM 987 C C . VAL A 1 121 ? 6.806 6.574 8.643 1.00 94.75 121 VAL A C 1
ATOM 989 O O . VAL A 1 121 ? 5.851 6.063 8.067 1.00 94.75 121 VAL A O 1
ATOM 992 N N . LEU A 1 122 ? 6.704 7.165 9.828 1.00 96.06 122 LEU A N 1
ATOM 993 C CA . LEU A 1 122 ? 5.420 7.440 10.462 1.00 96.06 122 LEU A CA 1
ATOM 994 C C . LEU A 1 122 ? 4.718 8.593 9.732 1.00 96.06 122 LEU A C 1
ATOM 996 O O . LEU A 1 122 ? 5.277 9.688 9.621 1.00 96.06 122 LEU A O 1
ATOM 1000 N N . PHE A 1 123 ? 3.495 8.359 9.260 1.00 95.50 123 PHE A N 1
ATOM 1001 C CA . PHE A 1 123 ? 2.650 9.425 8.735 1.00 95.50 123 PHE A CA 1
ATOM 1002 C C . PHE A 1 123 ? 2.189 10.333 9.892 1.00 95.50 123 PHE A C 1
ATOM 1004 O O . PHE A 1 123 ? 1.659 9.827 10.884 1.00 95.50 123 PHE A O 1
ATOM 1011 N N . PRO A 1 124 ? 2.379 11.663 9.803 1.00 90.31 124 PRO A N 1
ATOM 1012 C CA . PRO A 1 124 ? 2.089 12.577 10.903 1.00 90.31 124 PRO A CA 1
ATOM 1013 C C . PRO A 1 124 ? 0.581 12.852 11.008 1.00 90.31 124 PRO A C 1
ATOM 1015 O O . PRO A 1 124 ? 0.095 13.890 10.559 1.00 90.31 124 PRO A O 1
ATOM 1018 N N . HIS A 1 125 ? -0.164 11.920 11.601 1.00 85.38 125 HIS A N 1
ATOM 1019 C CA . HIS A 1 125 ? -1.585 12.078 11.914 1.00 85.38 125 HIS A CA 1
ATOM 1020 C C . HIS A 1 125 ? -1.806 12.188 13.423 1.00 85.38 125 HIS A C 1
ATOM 1022 O O . HIS A 1 125 ? -1.090 11.575 14.209 1.00 85.38 125 HIS A O 1
ATOM 1028 N N . SER A 1 126 ? -2.800 12.975 13.837 1.00 80.88 126 SER A N 1
ATOM 1029 C CA . SER A 1 126 ? -3.126 13.168 15.256 1.00 80.88 126 SER A CA 1
ATOM 1030 C C . SER A 1 126 ? -4.036 12.078 15.827 1.00 80.88 126 SER A C 1
ATOM 1032 O O . SER A 1 126 ? -4.150 11.961 17.045 1.00 80.88 126 SER A O 1
ATOM 1034 N N . GLN A 1 127 ? -4.691 11.295 14.968 1.00 91.38 127 GLN A N 1
ATOM 1035 C CA . GLN A 1 127 ? -5.638 10.253 15.361 1.00 91.38 127 GLN A CA 1
ATOM 1036 C C . GLN A 1 127 ? -5.167 8.883 14.880 1.00 91.38 127 GLN A C 1
ATOM 1038 O O . GLN A 1 127 ? -4.598 8.760 13.793 1.00 91.38 127 GLN A O 1
ATOM 1043 N N . LYS A 1 128 ? -5.456 7.857 15.679 1.00 97.00 128 LYS A N 1
ATOM 1044 C CA . LYS A 1 128 ? -5.266 6.459 15.294 1.00 97.00 128 LYS A CA 1
ATOM 1045 C C . LYS A 1 128 ? -6.251 6.079 14.191 1.00 97.00 128 LYS A C 1
ATOM 1047 O O . LYS A 1 128 ? -7.378 6.563 14.190 1.00 97.00 128 LYS A O 1
ATOM 1052 N N . LEU A 1 129 ? -5.821 5.212 13.279 1.00 98.25 129 LEU A N 1
ATOM 1053 C CA . LEU A 1 129 ? -6.607 4.791 12.114 1.00 98.25 129 LEU A CA 1
ATOM 1054 C C . LEU A 1 129 ? -7.264 3.411 12.287 1.00 98.25 129 LEU A C 1
ATOM 1056 O O . LEU A 1 129 ? -7.782 2.834 11.333 1.00 98.25 129 LEU A O 1
ATOM 1060 N N . ASN A 1 130 ? -7.194 2.841 13.489 1.00 98.31 130 ASN A N 1
ATOM 1061 C CA . ASN A 1 130 ? -7.872 1.602 13.863 1.00 98.31 130 ASN A CA 1
ATOM 1062 C C . ASN A 1 130 ? -9.124 1.881 14.713 1.00 98.31 130 ASN A C 1
ATOM 1064 O O . ASN A 1 130 ? -9.383 1.193 15.696 1.00 98.31 130 ASN A O 1
ATOM 1068 N N . ASP A 1 131 ? -9.876 2.926 14.367 1.00 97.81 131 ASP A N 1
ATOM 1069 C CA . ASP A 1 131 ? -11.060 3.379 15.107 1.00 97.81 131 ASP A CA 1
ATOM 1070 C C . ASP A 1 131 ? -12.375 2.738 14.615 1.00 97.81 131 ASP A C 1
ATOM 1072 O O . ASP A 1 131 ? -13.468 3.177 14.984 1.00 97.81 131 ASP A O 1
ATOM 1076 N N . GLY A 1 132 ? -12.277 1.728 13.747 1.00 97.25 132 GLY A N 1
ATOM 1077 C CA . GLY A 1 132 ? -13.427 1.068 13.148 1.00 97.25 132 GLY A CA 1
ATOM 1078 C C . GLY A 1 132 ? -14.148 1.900 12.087 1.00 97.25 132 GLY A C 1
ATOM 1079 O O . GLY A 1 132 ? -15.242 1.510 11.679 1.00 97.25 132 GLY A O 1
ATOM 1080 N N . LYS A 1 133 ? -13.578 3.010 11.597 1.00 97.56 133 LYS A N 1
ATOM 1081 C CA . LYS A 1 133 ? -14.131 3.800 10.485 1.00 97.56 133 LYS A CA 1
ATOM 1082 C C . LYS A 1 133 ? -13.327 3.624 9.201 1.00 97.56 133 LYS A C 1
ATOM 1084 O O . LYS A 1 133 ? -12.234 3.064 9.177 1.00 97.56 133 LYS A O 1
ATOM 1089 N N . TRP A 1 134 ? -13.929 4.059 8.097 1.00 98.00 134 TRP A N 1
ATOM 1090 C CA . TRP A 1 134 ? -13.270 4.075 6.797 1.00 98.00 134 TRP A CA 1
ATOM 1091 C C . TRP A 1 134 ? -12.281 5.233 6.716 1.00 98.00 134 TRP A C 1
ATOM 1093 O O . TRP A 1 134 ? -12.684 6.391 6.815 1.00 98.00 134 TRP A O 1
ATOM 1103 N N . HIS A 1 135 ? -11.023 4.905 6.449 1.00 98.31 135 HIS A N 1
ATOM 1104 C CA . HIS A 1 135 ? -9.964 5.855 6.142 1.00 98.31 135 HIS A CA 1
ATOM 1105 C C . HIS A 1 135 ? -9.553 5.727 4.682 1.00 98.31 135 HIS A C 1
ATOM 1107 O O . HIS A 1 135 ? -9.408 4.621 4.157 1.00 98.31 135 HIS A O 1
ATOM 1113 N N . THR A 1 136 ? -9.333 6.857 4.017 1.00 98.44 136 THR A N 1
ATOM 1114 C CA . THR A 1 136 ? -8.832 6.887 2.643 1.00 98.44 136 THR A CA 1
ATOM 1115 C C . THR A 1 136 ? -7.341 7.156 2.620 1.00 98.44 136 THR A C 1
ATOM 1117 O O . THR A 1 136 ? -6.895 8.185 3.118 1.00 98.44 136 THR A O 1
ATOM 1120 N N . VAL A 1 137 ? -6.578 6.302 1.941 1.00 98.25 137 VAL A N 1
ATOM 1121 C CA . VAL A 1 137 ? -5.140 6.485 1.737 1.00 98.25 137 VAL A CA 1
ATOM 1122 C C . VAL A 1 137 ? -4.838 6.757 0.273 1.00 98.25 137 VAL A C 1
ATOM 1124 O O . VAL A 1 137 ? -5.359 6.095 -0.626 1.00 98.25 137 VAL A O 1
ATOM 1127 N N . VAL A 1 138 ? -3.948 7.717 0.023 1.00 97.06 138 VAL A N 1
ATOM 1128 C CA . VAL A 1 138 ? -3.396 7.997 -1.303 1.00 97.06 138 VAL A CA 1
ATOM 1129 C C . VAL A 1 138 ? -1.876 8.056 -1.236 1.00 97.06 138 VAL A C 1
ATOM 1131 O O . VAL A 1 138 ? -1.306 8.942 -0.604 1.00 97.06 138 VAL A O 1
ATOM 1134 N N . VAL A 1 139 ? -1.209 7.168 -1.966 1.00 94.81 139 VAL A N 1
ATOM 1135 C CA . VAL A 1 139 ? 0.229 7.251 -2.242 1.00 94.81 139 VAL A CA 1
ATOM 1136 C C . VAL A 1 139 ? 0.400 8.000 -3.558 1.00 94.81 139 VAL A C 1
ATOM 1138 O O . VAL A 1 139 ? 0.215 7.430 -4.635 1.00 94.81 139 VAL A O 1
ATOM 1141 N N . ARG A 1 140 ? 0.703 9.301 -3.494 1.00 92.56 140 ARG A N 1
ATOM 1142 C CA . ARG A 1 140 ? 0.893 10.130 -4.692 1.00 92.56 140 ARG A CA 1
ATOM 1143 C C . ARG A 1 140 ? 2.327 10.111 -5.159 1.00 92.56 140 ARG A C 1
ATOM 1145 O O . ARG A 1 140 ? 3.231 10.441 -4.396 1.00 92.56 140 ARG A O 1
ATOM 1152 N N . TYR A 1 141 ? 2.506 9.860 -6.444 1.00 89.19 141 TYR A N 1
ATOM 1153 C CA . TYR A 1 141 ? 3.787 10.017 -7.105 1.00 89.19 141 TYR A CA 1
ATOM 1154 C C . TYR A 1 141 ? 3.954 11.466 -7.590 1.00 89.19 141 TYR A C 1
ATOM 1156 O O . TYR A 1 141 ? 3.017 12.115 -8.057 1.00 89.19 141 TYR A O 1
ATOM 1164 N N . ARG A 1 142 ? 5.156 12.018 -7.434 1.00 84.50 142 ARG A N 1
ATOM 1165 C CA . ARG A 1 142 ? 5.526 13.408 -7.738 1.00 84.50 142 ARG A CA 1
ATOM 1166 C C . ARG A 1 142 ? 6.825 13.429 -8.539 1.00 84.50 142 ARG A C 1
ATOM 1168 O O . ARG A 1 142 ? 7.622 12.503 -8.442 1.00 84.50 142 ARG A O 1
ATOM 1175 N N . ARG A 1 143 ? 7.064 14.515 -9.288 1.00 81.88 143 ARG A N 1
ATOM 1176 C CA . ARG A 1 143 ? 8.293 14.732 -10.085 1.00 81.88 143 ARG A CA 1
ATOM 1177 C C . ARG A 1 143 ? 8.631 13.543 -11.004 1.00 81.88 143 ARG A C 1
ATOM 1179 O O . ARG A 1 143 ? 9.701 12.958 -10.878 1.00 81.88 143 ARG A O 1
ATOM 1186 N N . GLY A 1 144 ? 7.699 13.140 -11.875 1.00 73.75 144 GLY A N 1
ATOM 1187 C CA . GLY A 1 144 ? 7.909 11.968 -12.747 1.00 73.75 144 GLY A CA 1
ATOM 1188 C C . GLY A 1 144 ? 8.147 10.685 -11.944 1.00 73.75 144 GLY A C 1
ATOM 1189 O O . GLY A 1 144 ? 9.003 9.865 -12.265 1.00 73.75 144 GLY A O 1
ATOM 1190 N N . GLY A 1 145 ? 7.476 10.589 -10.800 1.00 73.62 145 GLY A N 1
ATOM 1191 C CA . GLY A 1 145 ? 7.605 9.493 -9.864 1.00 73.62 145 GLY A CA 1
ATOM 1192 C C . GLY A 1 145 ? 8.731 9.575 -8.845 1.00 73.62 145 GLY A C 1
ATOM 1193 O O . GLY A 1 145 ? 8.642 8.902 -7.828 1.00 73.62 145 GLY A O 1
ATOM 1194 N N . LEU A 1 146 ? 9.772 10.383 -9.051 1.00 81.06 146 LEU A N 1
ATOM 1195 C CA . LEU A 1 146 ? 10.971 10.377 -8.195 1.00 81.06 146 LEU A CA 1
ATOM 1196 C C . LEU A 1 146 ? 10.684 10.554 -6.702 1.00 81.06 146 LEU A C 1
ATOM 1198 O O . LEU A 1 146 ? 11.477 10.119 -5.867 1.00 81.06 146 LEU A O 1
ATOM 1202 N N . LYS A 1 147 ? 9.553 11.180 -6.368 1.00 88.69 147 LYS A N 1
ATOM 1203 C CA . LYS A 1 147 ? 9.119 11.373 -4.990 1.00 88.69 147 LYS A CA 1
ATOM 1204 C C . LYS A 1 147 ? 7.723 10.821 -4.757 1.00 88.69 147 LYS A C 1
ATOM 1206 O O . LYS A 1 147 ? 6.877 10.853 -5.645 1.00 88.69 147 LYS A O 1
ATOM 1211 N N . THR A 1 148 ? 7.466 10.388 -3.533 1.00 91.50 148 THR A N 1
ATOM 1212 C CA . THR A 1 148 ? 6.136 10.004 -3.057 1.00 91.50 148 THR A CA 1
ATOM 1213 C C . THR A 1 148 ? 5.674 10.927 -1.937 1.00 91.50 148 THR A C 1
ATOM 1215 O O . THR A 1 148 ? 6.488 11.460 -1.184 1.00 91.50 148 THR A O 1
ATOM 1218 N N . GLN A 1 149 ? 4.365 11.142 -1.855 1.00 93.38 149 GLN A N 1
ATOM 1219 C CA . GLN A 1 149 ? 3.698 11.885 -0.790 1.00 93.38 149 GLN A CA 1
ATOM 1220 C C . GLN A 1 149 ? 2.469 11.091 -0.357 1.00 93.38 149 GLN A C 1
ATOM 1222 O O . GLN A 1 149 ? 1.645 10.733 -1.203 1.00 93.38 149 GLN A O 1
ATOM 1227 N N . ILE A 1 150 ? 2.346 10.832 0.941 1.00 95.56 150 ILE A N 1
ATOM 1228 C CA . ILE A 1 150 ? 1.187 10.144 1.510 1.00 95.56 150 ILE A CA 1
ATOM 1229 C C . ILE A 1 150 ? 0.098 11.174 1.823 1.00 95.56 150 ILE A C 1
ATOM 1231 O O . ILE A 1 150 ? 0.383 12.290 2.255 1.00 95.56 150 ILE A O 1
ATOM 1235 N N . GLU A 1 151 ? -1.153 10.819 1.565 1.00 95.81 151 GLU A N 1
ATOM 1236 C CA . GLU A 1 151 ? -2.337 11.529 2.045 1.00 95.81 151 GLU A CA 1
ATOM 1237 C C . GLU A 1 151 ? -3.247 10.531 2.749 1.00 95.81 151 GLU A C 1
ATOM 1239 O O . GLU A 1 151 ? -3.485 9.448 2.213 1.00 95.81 151 GLU A O 1
ATOM 1244 N N . VAL A 1 152 ? -3.759 10.914 3.914 1.00 97.50 152 VAL A N 1
ATOM 1245 C CA . VAL A 1 152 ? -4.767 10.162 4.667 1.00 97.50 152 VAL A CA 1
ATOM 1246 C C . VAL A 1 152 ? -5.937 11.097 4.927 1.00 97.50 152 VAL A C 1
ATOM 1248 O O . VAL A 1 152 ? -5.729 12.226 5.361 1.00 97.50 152 VAL A O 1
ATOM 1251 N N . ASP A 1 153 ? -7.149 10.670 4.580 1.00 96.88 153 ASP A N 1
ATOM 1252 C CA . ASP A 1 153 ? -8.395 11.429 4.779 1.00 96.88 153 ASP A CA 1
ATOM 1253 C C . ASP A 1 153 ? -8.350 12.868 4.237 1.00 96.88 153 ASP A C 1
ATOM 1255 O O . ASP A 1 153 ? -8.896 13.811 4.804 1.00 96.88 153 ASP A O 1
ATOM 1259 N N . GLY A 1 154 ? -7.665 13.050 3.104 1.00 95.12 154 GLY A N 1
ATOM 1260 C CA . GLY A 1 154 ? -7.487 14.355 2.462 1.00 95.12 154 GLY A CA 1
ATOM 1261 C C . GLY A 1 154 ? -6.355 15.209 3.046 1.00 95.12 154 GLY A C 1
ATOM 1262 O O . GLY A 1 154 ? -5.981 16.213 2.437 1.00 95.12 154 GLY A O 1
ATOM 1263 N N . ILE A 1 155 ? -5.748 14.797 4.161 1.00 95.50 155 ILE A N 1
ATOM 1264 C CA . ILE A 1 155 ? -4.612 15.471 4.796 1.00 95.50 155 ILE A CA 1
ATOM 1265 C C . ILE A 1 155 ? -3.313 14.929 4.204 1.00 95.50 155 ILE A C 1
ATOM 1267 O O . ILE A 1 155 ? -3.024 13.736 4.274 1.00 95.50 155 ILE A O 1
ATOM 1271 N N . ARG A 1 156 ? -2.515 15.808 3.593 1.00 94.81 156 ARG A N 1
ATOM 1272 C CA . ARG A 1 156 ? -1.234 15.443 2.973 1.00 94.81 156 ARG A CA 1
ATOM 1273 C C . ARG A 1 156 ? -0.102 15.529 3.974 1.00 94.81 156 ARG A C 1
ATOM 1275 O O . ARG A 1 156 ? -0.011 16.499 4.720 1.00 94.81 156 ARG A O 1
ATOM 1282 N N . ASP A 1 157 ? 0.824 14.586 3.872 1.00 94.25 157 ASP A N 1
ATOM 1283 C CA . ASP A 1 157 ? 2.128 14.731 4.496 1.00 94.25 157 ASP A CA 1
ATOM 1284 C C . ASP A 1 157 ? 2.822 15.976 3.929 1.00 94.25 157 ASP A C 1
ATOM 1286 O O . ASP A 1 157 ? 2.823 16.221 2.716 1.00 94.25 157 ASP A O 1
ATOM 1290 N N . THR A 1 158 ? 3.417 16.775 4.806 1.00 91.38 158 THR A N 1
ATOM 1291 C CA . THR A 1 158 ? 4.219 17.936 4.406 1.00 91.38 158 THR A CA 1
ATOM 1292 C C . THR A 1 158 ? 5.537 17.506 3.764 1.00 91.38 158 THR A C 1
ATOM 1294 O O . THR A 1 158 ? 6.126 18.259 2.985 1.00 91.38 158 THR A O 1
ATOM 1297 N N . LYS A 1 159 ? 5.987 16.280 4.048 1.00 92.25 159 LYS A N 1
ATOM 1298 C CA . LYS A 1 159 ? 7.210 15.697 3.508 1.00 92.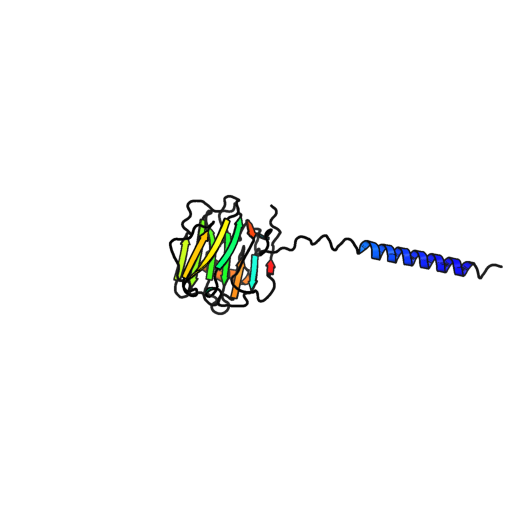25 159 LYS A CA 1
ATOM 1299 C C . LYS A 1 159 ? 6.947 14.938 2.211 1.00 92.25 159 LYS A C 1
ATOM 1301 O O . LYS A 1 159 ? 5.850 14.472 1.910 1.00 92.25 159 LYS A O 1
ATOM 1306 N N . THR A 1 160 ? 8.010 14.818 1.423 1.00 92.44 160 THR A N 1
ATOM 1307 C CA . THR A 1 160 ? 8.051 13.944 0.251 1.00 92.44 160 THR A CA 1
ATOM 1308 C C . THR A 1 160 ? 9.273 13.050 0.354 1.00 92.44 160 THR A C 1
ATOM 1310 O O . THR A 1 160 ? 10.329 13.503 0.795 1.00 92.44 160 THR A O 1
ATOM 1313 N N . TYR A 1 161 ? 9.130 11.798 -0.062 1.00 90.94 161 TYR A N 1
ATOM 1314 C CA . TYR A 1 161 ? 10.152 10.770 0.113 1.00 90.94 161 TYR A CA 1
ATOM 1315 C C . TYR A 1 161 ? 10.660 10.300 -1.235 1.00 90.94 161 TYR A C 1
ATOM 1317 O O . TYR A 1 161 ? 9.864 10.026 -2.134 1.00 90.94 161 T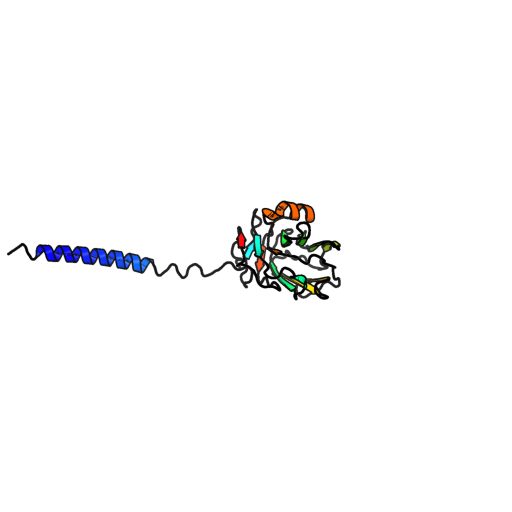YR A O 1
ATOM 1325 N N . GLU A 1 162 ? 11.976 10.212 -1.382 1.00 89.25 162 GLU A N 1
ATOM 1326 C CA . GLU A 1 162 ? 12.590 9.680 -2.594 1.00 89.25 162 GLU A CA 1
ATOM 1327 C C . GLU A 1 162 ? 12.383 8.170 -2.656 1.00 89.25 162 GLU A C 1
ATOM 1329 O O . GLU A 1 162 ? 12.727 7.444 -1.727 1.00 89.25 162 GLU A O 1
ATOM 1334 N N . VAL A 1 163 ? 11.773 7.706 -3.745 1.00 86.69 163 VAL A N 1
ATOM 1335 C CA . VAL A 1 163 ? 11.434 6.294 -3.941 1.00 86.69 163 VAL A CA 1
ATOM 1336 C C . VAL A 1 163 ? 11.963 5.881 -5.305 1.00 86.69 163 VAL A C 1
ATOM 1338 O O . VAL A 1 163 ? 11.359 6.180 -6.336 1.00 86.69 163 VAL A O 1
ATOM 1341 N N . SER A 1 164 ? 13.123 5.225 -5.321 1.00 85.56 164 SER A N 1
ATOM 1342 C CA . SER A 1 164 ? 13.744 4.718 -6.551 1.00 85.56 164 SER A CA 1
ATOM 1343 C C . SER A 1 164 ? 13.209 3.366 -7.004 1.00 85.56 164 SER A C 1
ATOM 1345 O O . SER A 1 164 ? 13.589 2.929 -8.079 1.00 85.56 164 SER A O 1
ATOM 1347 N N . CYS A 1 165 ? 12.329 2.731 -6.227 1.00 84.88 165 CYS A N 1
ATOM 1348 C CA . CYS A 1 165 ? 11.652 1.513 -6.639 1.00 84.88 165 CYS A CA 1
ATOM 1349 C C . CYS A 1 165 ? 10.795 1.829 -7.884 1.00 84.88 165 CYS A C 1
ATOM 1351 O O . CYS A 1 165 ? 9.740 2.459 -7.777 1.00 84.88 165 CYS A O 1
ATOM 1353 N N . ASP A 1 166 ? 11.273 1.483 -9.078 1.00 74.75 166 ASP A N 1
ATOM 1354 C CA . ASP A 1 166 ? 10.686 1.887 -10.365 1.00 74.75 166 ASP A CA 1
ATOM 1355 C C . ASP A 1 166 ? 10.193 0.703 -11.208 1.00 74.75 166 ASP A C 1
ATOM 1357 O O . ASP A 1 166 ? 9.471 0.905 -12.179 1.00 74.75 166 ASP A O 1
ATOM 1361 N N . ARG A 1 167 ? 10.502 -0.531 -10.795 1.00 83.00 167 ARG A N 1
ATOM 1362 C CA . ARG A 1 167 ? 10.164 -1.775 -11.508 1.00 83.00 167 ARG A CA 1
ATOM 1363 C C . ARG A 1 167 ? 9.167 -2.641 -10.748 1.00 83.00 167 ARG A C 1
ATOM 1365 O O . ARG A 1 167 ? 9.325 -3.864 -10.691 1.00 83.00 167 ARG A O 1
ATOM 1372 N N . MET A 1 168 ? 8.154 -2.041 -10.126 1.00 87.62 168 MET A N 1
ATOM 1373 C CA . MET A 1 168 ? 7.143 -2.823 -9.412 1.00 87.62 168 MET A CA 1
ATOM 1374 C C . MET A 1 168 ? 6.333 -3.661 -10.389 1.00 87.62 168 MET A C 1
ATOM 1376 O O . MET A 1 168 ? 5.714 -3.165 -11.321 1.00 87.62 168 MET A O 1
ATOM 1380 N N . THR A 1 169 ? 6.316 -4.961 -10.140 1.00 91.19 169 THR A N 1
ATOM 1381 C CA . THR A 1 169 ? 5.613 -5.941 -10.978 1.00 91.19 169 THR A CA 1
ATOM 1382 C C . THR A 1 169 ? 4.291 -6.376 -10.366 1.00 91.19 169 THR A C 1
ATOM 1384 O O . THR A 1 169 ? 3.400 -6.864 -11.066 1.00 91.19 169 THR A O 1
ATOM 1387 N N . SER A 1 170 ? 4.148 -6.213 -9.051 1.00 93.81 170 SER A N 1
ATOM 1388 C CA . SER A 1 170 ? 2.958 -6.628 -8.324 1.00 93.81 170 SER A CA 1
ATOM 1389 C C . SER A 1 170 ? 2.696 -5.719 -7.134 1.00 93.81 170 SER A C 1
ATOM 1391 O O . SER A 1 170 ? 3.639 -5.232 -6.504 1.00 93.81 170 SER A O 1
ATOM 1393 N N . LEU A 1 171 ? 1.414 -5.527 -6.836 1.00 96.06 171 LEU A N 1
ATOM 1394 C CA . LEU A 1 171 ? 0.938 -4.987 -5.567 1.00 96.06 171 LEU A CA 1
ATOM 1395 C C . LEU A 1 171 ? 0.184 -6.094 -4.843 1.00 96.06 171 LEU A C 1
ATOM 1397 O O . LEU A 1 171 ? -0.616 -6.798 -5.456 1.00 96.06 171 LEU A O 1
ATOM 1401 N N . VAL A 1 172 ? 0.445 -6.246 -3.554 1.00 97.56 172 VAL A N 1
ATOM 1402 C CA . VAL A 1 172 ? -0.201 -7.240 -2.705 1.00 97.56 172 VAL A CA 1
ATOM 1403 C C . VAL A 1 172 ? -0.875 -6.517 -1.554 1.00 97.56 172 VAL A C 1
ATOM 1405 O O . VAL A 1 172 ? -0.226 -5.726 -0.876 1.00 97.56 172 VAL A O 1
ATOM 1408 N N . PHE A 1 173 ? -2.167 -6.761 -1.354 1.00 98.50 173 PHE A N 1
ATOM 1409 C CA . PHE A 1 173 ? -2.995 -6.104 -0.344 1.00 98.50 173 PHE A CA 1
ATOM 1410 C C . PHE A 1 173 ? -3.397 -7.068 0.770 1.00 98.50 173 PHE A C 1
ATOM 1412 O O . PHE A 1 173 ? -3.620 -8.256 0.529 1.00 98.50 173 PHE A O 1
ATOM 1419 N N . GLY A 1 174 ? -3.523 -6.533 1.983 1.00 97.81 174 GLY A N 1
ATOM 1420 C CA . GLY A 1 174 ? -4.097 -7.204 3.147 1.00 97.81 174 GLY A CA 1
ATOM 1421 C C . GLY A 1 174 ? -3.205 -8.242 3.825 1.00 97.81 174 GLY A C 1
ATOM 1422 O O . GLY A 1 174 ? -3.449 -8.615 4.963 1.00 97.81 174 GLY A O 1
ATOM 1423 N N . GLY A 1 175 ? -2.146 -8.725 3.193 1.00 97.00 175 GLY A N 1
ATOM 1424 C CA . GLY A 1 175 ? -1.323 -9.740 3.830 1.00 97.00 175 GLY A CA 1
ATOM 1425 C C . GLY A 1 175 ? -0.085 -10.089 3.050 1.00 97.00 175 GLY A C 1
ATOM 1426 O O . GLY A 1 175 ? 0.211 -9.471 2.034 1.00 97.00 175 GLY A O 1
ATOM 1427 N N . VAL A 1 176 ? 0.647 -11.078 3.552 1.00 96.56 176 VAL A N 1
ATOM 1428 C CA . VAL A 1 176 ? 1.932 -11.504 2.996 1.00 96.56 176 VAL A CA 1
ATOM 1429 C C . VAL A 1 176 ? 1.736 -12.741 2.127 1.00 96.56 176 VAL A C 1
ATOM 1431 O O . VAL A 1 176 ? 1.312 -13.788 2.621 1.00 96.56 176 VAL A O 1
ATOM 1434 N N . SER A 1 177 ? 2.061 -12.639 0.834 1.00 95.19 177 SER A N 1
ATOM 1435 C CA . SER A 1 177 ? 2.081 -13.810 -0.049 1.00 95.19 177 SER A CA 1
ATOM 1436 C C . SER A 1 177 ? 3.118 -14.812 0.472 1.00 95.19 177 SER A C 1
ATOM 1438 O O . SER A 1 177 ? 4.241 -14.404 0.792 1.00 95.19 177 SER A O 1
ATOM 1440 N N . PRO A 1 178 ? 2.819 -16.124 0.529 1.00 94.38 178 PRO A N 1
ATOM 1441 C CA . PRO A 1 178 ? 3.791 -17.130 0.959 1.00 94.38 178 PRO A CA 1
ATOM 1442 C C . PRO A 1 178 ? 5.114 -17.080 0.180 1.00 94.38 178 PRO A C 1
ATOM 1444 O O . PRO A 1 178 ? 6.166 -17.378 0.741 1.00 94.38 178 PRO A O 1
ATOM 1447 N N . HIS A 1 179 ? 5.067 -16.655 -1.088 1.00 92.38 179 HIS A N 1
ATOM 1448 C CA . HIS A 1 179 ? 6.238 -16.491 -1.953 1.00 92.38 179 HIS A CA 1
ATOM 1449 C C . HIS A 1 179 ? 7.155 -15.342 -1.518 1.00 92.38 179 HIS A C 1
ATOM 1451 O O . HIS A 1 179 ? 8.361 -15.403 -1.735 1.00 92.38 179 HIS A O 1
ATOM 1457 N N . ASP A 1 180 ? 6.594 -14.314 -0.883 1.00 93.94 180 ASP A N 1
ATOM 1458 C CA . ASP A 1 180 ? 7.308 -13.090 -0.521 1.00 93.94 180 ASP A CA 1
ATOM 1459 C C . ASP A 1 180 ? 7.668 -13.047 0.972 1.00 93.94 180 ASP A C 1
ATOM 1461 O O . ASP A 1 180 ? 8.302 -12.098 1.429 1.00 93.94 180 ASP A O 1
ATOM 1465 N N . ARG A 1 181 ? 7.284 -14.071 1.748 1.00 94.19 181 ARG A N 1
ATOM 1466 C CA . ARG A 1 181 ? 7.387 -14.087 3.216 1.00 94.19 181 ARG A CA 1
ATOM 1467 C C . ARG A 1 181 ? 8.773 -13.714 3.732 1.00 94.19 181 ARG A C 1
ATOM 1469 O O . ARG A 1 181 ? 8.878 -12.890 4.634 1.00 94.19 181 ARG A O 1
ATOM 1476 N N . ASN A 1 182 ? 9.823 -14.292 3.153 1.00 94.00 182 ASN A N 1
ATOM 1477 C CA . ASN A 1 182 ? 11.195 -14.030 3.588 1.00 94.00 182 ASN A CA 1
ATOM 1478 C C . ASN A 1 182 ? 11.585 -12.566 3.346 1.00 94.00 182 ASN A C 1
ATOM 1480 O O . ASN A 1 182 ? 12.042 -11.906 4.272 1.00 94.00 182 ASN A O 1
ATOM 1484 N N . LEU A 1 183 ? 11.322 -12.045 2.141 1.00 92.19 183 LEU A N 1
ATOM 1485 C CA . LEU A 1 183 ? 11.581 -10.646 1.793 1.00 92.19 183 LEU A CA 1
ATOM 1486 C C . LEU A 1 183 ? 10.829 -9.698 2.731 1.00 92.19 183 LEU A C 1
ATOM 1488 O O . LEU A 1 183 ? 11.411 -8.784 3.309 1.00 92.19 183 LEU A O 1
ATOM 1492 N N . VAL A 1 184 ? 9.523 -9.912 2.891 1.00 95.31 184 VAL A N 1
ATOM 1493 C CA . VAL A 1 184 ? 8.674 -9.024 3.687 1.00 95.31 184 VAL A CA 1
ATOM 1494 C C . VAL A 1 184 ? 9.112 -9.036 5.152 1.00 95.31 184 VAL A C 1
ATOM 1496 O O . VAL A 1 184 ? 9.256 -7.968 5.747 1.00 95.31 184 VAL A O 1
ATOM 1499 N N . TYR A 1 185 ? 9.387 -10.210 5.727 1.00 95.50 185 TYR A N 1
ATOM 1500 C CA . TYR A 1 185 ? 9.792 -10.321 7.130 1.00 95.50 185 TYR A CA 1
ATOM 1501 C C . TYR A 1 185 ? 11.209 -9.822 7.401 1.00 95.50 185 TYR A C 1
ATOM 1503 O O . TYR A 1 185 ? 11.447 -9.261 8.469 1.00 95.50 185 TYR A O 1
ATOM 1511 N N . GLU A 1 186 ? 12.126 -9.931 6.441 1.00 93.88 186 GLU A N 1
ATOM 1512 C CA . GLU A 1 186 ? 13.446 -9.304 6.539 1.00 93.88 186 GLU A CA 1
ATOM 1513 C C . GLU A 1 186 ? 13.335 -7.768 6.596 1.00 93.88 186 GLU A C 1
ATOM 1515 O O . GLU A 1 186 ? 14.057 -7.114 7.348 1.00 93.88 186 GLU A O 1
ATOM 1520 N N . ARG A 1 187 ? 12.409 -7.165 5.833 1.00 93.25 187 ARG A N 1
ATOM 1521 C CA . ARG A 1 187 ? 12.286 -5.697 5.725 1.00 93.25 187 ARG A CA 1
ATOM 1522 C C . ARG A 1 187 ? 11.384 -5.050 6.778 1.00 93.25 187 ARG A C 1
ATOM 1524 O O . ARG A 1 187 ? 11.644 -3.908 7.173 1.00 93.25 187 ARG A O 1
ATOM 1531 N N . LEU A 1 188 ? 10.317 -5.732 7.194 1.00 94.50 188 LEU A N 1
ATOM 1532 C CA . LEU A 1 188 ? 9.278 -5.204 8.093 1.00 94.50 188 LEU A CA 1
ATOM 1533 C C . LEU A 1 188 ? 9.274 -5.857 9.483 1.00 94.50 188 LEU A C 1
ATOM 1535 O O . LEU A 1 188 ? 8.549 -5.388 10.365 1.00 94.50 188 LEU A O 1
ATOM 1539 N N . GLY A 1 189 ? 10.053 -6.923 9.685 1.00 93.75 189 GLY A N 1
ATOM 1540 C CA . GLY A 1 189 ? 9.853 -7.850 10.796 1.00 93.75 189 GLY A CA 1
ATOM 1541 C C . GLY A 1 189 ? 8.623 -8.735 10.573 1.00 93.75 189 GLY A C 1
ATOM 1542 O O . GLY A 1 189 ? 7.971 -8.677 9.526 1.00 93.75 189 GLY A O 1
ATOM 1543 N N . LYS A 1 190 ? 8.280 -9.560 11.569 1.00 92.81 190 LYS A N 1
ATOM 1544 C CA . LYS A 1 190 ? 7.098 -10.438 11.533 1.00 92.81 190 LYS A CA 1
ATOM 1545 C C . LYS A 1 190 ? 5.807 -9.614 11.639 1.00 92.81 190 LYS A C 1
ATOM 1547 O O . LYS A 1 190 ? 5.195 -9.522 12.699 1.00 92.81 190 LYS A O 1
ATOM 1552 N N . VAL A 1 191 ? 5.426 -8.983 10.533 1.00 94.50 191 VAL A N 1
ATOM 1553 C CA . VAL A 1 191 ? 4.203 -8.188 10.403 1.00 94.50 191 VAL A CA 1
ATOM 1554 C C . VAL A 1 191 ? 2.992 -9.121 10.251 1.00 94.50 191 VAL A C 1
ATOM 1556 O O . VAL A 1 191 ? 3.058 -10.066 9.457 1.00 94.50 191 VAL A O 1
ATOM 1559 N N . PRO A 1 192 ? 1.900 -8.908 11.006 1.00 96.38 192 PRO A N 1
ATOM 1560 C CA . PRO A 1 192 ? 0.692 -9.708 10.855 1.00 96.38 192 PRO A CA 1
ATOM 1561 C C . PRO A 1 192 ? -0.038 -9.382 9.545 1.00 96.38 192 PRO A C 1
ATOM 1563 O O . PRO A 1 192 ? 0.108 -8.294 8.975 1.00 96.38 192 PRO A O 1
ATOM 1566 N N . HIS A 1 193 ? -0.847 -10.336 9.085 1.00 97.25 193 HIS A N 1
ATOM 1567 C CA . HIS A 1 193 ? -1.857 -10.076 8.062 1.00 97.25 193 HIS A CA 1
ATOM 1568 C C . HIS A 1 193 ? -2.857 -9.043 8.594 1.00 97.25 193 HIS A C 1
ATOM 1570 O O . HIS A 1 193 ? -3.079 -8.939 9.800 1.00 97.25 193 HIS A O 1
ATOM 1576 N N . TYR A 1 194 ? -3.414 -8.246 7.694 1.00 97.88 194 TYR A N 1
ATOM 1577 C CA . TYR A 1 194 ? -4.425 -7.261 8.024 1.00 97.88 194 TYR A CA 1
ATOM 1578 C C . TYR A 1 194 ? -5.702 -7.943 8.500 1.00 97.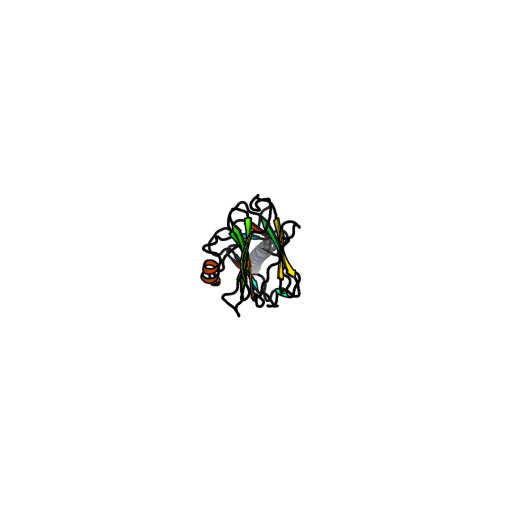88 194 TYR A C 1
ATOM 1580 O O . TYR A 1 194 ? -6.173 -8.896 7.887 1.00 97.88 194 TYR A O 1
ATOM 1588 N N . ASP A 1 195 ? -6.270 -7.408 9.571 1.00 97.81 195 ASP A N 1
ATOM 1589 C CA . ASP A 1 195 ? -7.583 -7.782 10.071 1.00 97.81 195 ASP A CA 1
ATOM 1590 C C . ASP A 1 195 ? -8.538 -6.616 9.819 1.00 97.81 195 ASP A C 1
ATOM 1592 O O . ASP A 1 195 ? -8.683 -5.717 10.642 1.00 97.81 195 ASP A O 1
ATOM 1596 N N . GLY A 1 196 ? -9.156 -6.570 8.647 1.00 97.50 196 GLY A N 1
ATOM 1597 C CA . GLY A 1 196 ? -10.161 -5.548 8.368 1.00 97.50 196 GLY A CA 1
ATOM 1598 C C . GLY A 1 196 ? -10.725 -5.644 6.967 1.00 97.50 196 GLY A C 1
ATOM 1599 O O . GLY A 1 196 ? -10.652 -6.692 6.324 1.00 97.50 196 GLY A O 1
ATOM 1600 N N . CYS A 1 197 ? -11.265 -4.531 6.487 1.00 98.12 197 CYS A N 1
ATOM 1601 C CA . CYS A 1 197 ? -11.747 -4.415 5.120 1.00 98.12 197 CYS A CA 1
ATOM 1602 C C . CYS A 1 197 ? -10.908 -3.448 4.297 1.00 98.12 197 CYS A C 1
ATOM 1604 O O . CYS A 1 197 ? -10.451 -2.429 4.813 1.00 98.12 197 CYS A O 1
ATOM 1606 N N . ILE A 1 198 ? -10.750 -3.753 3.009 1.00 98.50 198 ILE A N 1
ATOM 1607 C CA . ILE A 1 198 ? -10.108 -2.883 2.019 1.00 98.50 198 ILE A CA 1
ATOM 1608 C C . ILE A 1 198 ? -11.026 -2.781 0.805 1.00 98.50 198 ILE A C 1
ATOM 1610 O O . ILE A 1 198 ? -11.534 -3.794 0.329 1.00 98.50 198 ILE A O 1
ATOM 1614 N N . ARG A 1 199 ? -11.227 -1.570 0.285 1.00 97.88 199 ARG A N 1
ATOM 1615 C CA . ARG A 1 199 ? -12.096 -1.330 -0.874 1.00 97.88 199 ARG A CA 1
ATOM 1616 C C . ARG A 1 199 ? -11.598 -0.195 -1.753 1.00 97.88 199 ARG A C 1
ATOM 1618 O O . ARG A 1 199 ? -10.664 0.523 -1.376 1.00 97.88 199 ARG A O 1
ATOM 1625 N N . ARG A 1 200 ? -12.273 0.007 -2.891 1.00 97.44 200 ARG A N 1
ATOM 1626 C CA . ARG A 1 200 ? -12.030 1.128 -3.814 1.00 97.44 200 ARG A CA 1
ATOM 1627 C C . ARG A 1 200 ? -10.558 1.286 -4.160 1.00 97.44 200 ARG A C 1
ATOM 1629 O O . ARG A 1 200 ? -10.027 2.402 -4.220 1.00 97.44 200 ARG A O 1
ATOM 1636 N N . VAL A 1 201 ? -9.875 0.158 -4.342 1.00 98.12 201 VAL A N 1
ATOM 1637 C CA . VAL A 1 201 ? -8.500 0.200 -4.814 1.00 98.12 201 VAL A CA 1
ATOM 1638 C C . VAL A 1 201 ? -8.506 0.831 -6.202 1.00 98.12 201 VAL A C 1
ATOM 1640 O O . VAL A 1 201 ? -9.317 0.521 -7.065 1.00 98.12 201 VAL A O 1
ATOM 1643 N N . SER A 1 202 ? -7.612 1.783 -6.400 1.00 95.81 202 SER A N 1
ATOM 1644 C CA . SER A 1 202 ? -7.368 2.428 -7.674 1.00 95.81 202 SER A CA 1
ATOM 1645 C C . SER A 1 202 ? -5.865 2.503 -7.848 1.00 95.81 202 SER A C 1
ATOM 1647 O O . SER A 1 202 ? -5.143 3.066 -7.021 1.00 95.81 202 SER A O 1
ATOM 1649 N N . ILE A 1 203 ? -5.387 1.876 -8.913 1.00 93.38 203 ILE A N 1
ATOM 1650 C CA . ILE A 1 203 ? -3.973 1.830 -9.263 1.00 93.38 203 ILE A CA 1
ATOM 1651 C C . ILE A 1 203 ? -3.768 2.594 -10.566 1.00 93.38 203 ILE A C 1
ATOM 1653 O O . ILE A 1 203 ? -4.661 2.633 -11.415 1.00 93.38 203 ILE A O 1
ATOM 1657 N N . PRO A 1 204 ? -2.594 3.196 -10.781 1.00 88.38 204 PRO A N 1
ATOM 1658 C CA . PRO A 1 204 ? -2.442 4.132 -11.879 1.00 88.38 204 PRO A CA 1
ATOM 1659 C C . PRO A 1 204 ? -1.963 3.433 -13.169 1.00 88.38 204 PRO A C 1
ATOM 1661 O O . PRO A 1 204 ? -1.321 4.044 -14.018 1.00 88.38 204 PRO A O 1
ATOM 1664 N N . THR A 1 205 ? -2.249 2.135 -13.304 1.00 90.00 205 THR A N 1
ATOM 1665 C CA . THR A 1 205 ? -1.891 1.273 -14.437 1.00 90.00 205 THR A CA 1
ATOM 1666 C C . THR A 1 205 ? -2.930 0.165 -14.611 1.00 90.00 205 THR A C 1
ATOM 1668 O O . THR A 1 205 ? -3.617 -0.195 -13.657 1.00 90.00 205 THR A O 1
ATOM 1671 N N . ALA A 1 206 ? -3.039 -0.387 -15.819 1.00 92.00 206 ALA A N 1
ATOM 1672 C CA . ALA A 1 206 ? -3.876 -1.554 -16.069 1.00 92.00 206 ALA A CA 1
ATOM 1673 C C . ALA A 1 206 ? -3.287 -2.812 -15.410 1.00 92.00 206 ALA A C 1
ATOM 1675 O O . ALA A 1 206 ? -2.080 -2.911 -15.166 1.00 92.00 206 ALA A O 1
ATOM 1676 N N . LEU A 1 207 ? -4.140 -3.802 -15.164 1.00 94.62 207 LEU A N 1
ATOM 1677 C CA . LEU A 1 207 ? -3.707 -5.123 -14.724 1.00 94.62 207 LEU A CA 1
ATOM 1678 C C . LEU A 1 207 ? -3.385 -6.016 -15.929 1.00 94.62 207 LEU A C 1
ATOM 1680 O O . LEU A 1 207 ? -4.054 -5.942 -16.957 1.00 94.62 207 LEU A O 1
ATOM 1684 N N . ARG A 1 208 ? -2.375 -6.886 -15.801 1.00 95.31 208 ARG A N 1
ATOM 1685 C CA . ARG A 1 208 ? -2.069 -7.930 -16.806 1.00 95.31 208 ARG A CA 1
ATOM 1686 C C . ARG A 1 208 ? -3.104 -9.044 -16.819 1.00 95.31 208 ARG A C 1
ATOM 1688 O O . ARG A 1 208 ? -3.275 -9.717 -17.829 1.00 95.31 208 ARG A O 1
ATOM 1695 N N . SER A 1 209 ? -3.715 -9.287 -15.671 1.00 95.56 209 SER A N 1
ATOM 1696 C CA . SER A 1 209 ? -4.664 -10.363 -15.427 1.00 95.56 209 SER A CA 1
ATOM 1697 C C . SER A 1 209 ? -5.639 -9.934 -14.329 1.00 95.56 209 SER A C 1
ATOM 1699 O O . SER A 1 209 ? -5.321 -9.008 -13.574 1.00 95.56 209 SER A O 1
ATOM 1701 N N . PRO A 1 210 ? -6.820 -10.569 -14.229 1.00 95.69 210 PRO A N 1
ATOM 1702 C CA . PRO A 1 210 ? -7.729 -10.324 -13.116 1.00 95.69 210 PRO A CA 1
ATOM 1703 C C . PRO A 1 210 ? -7.022 -10.485 -11.758 1.00 95.69 210 PRO A C 1
ATOM 1705 O O . PRO A 1 210 ? -6.127 -11.335 -11.644 1.00 95.69 210 PRO A O 1
ATOM 1708 N N . PRO A 1 211 ? -7.400 -9.697 -10.733 1.00 97.00 211 PRO A N 1
ATOM 1709 C CA . PRO A 1 211 ? -6.873 -9.859 -9.383 1.00 97.00 211 PRO A CA 1
ATOM 1710 C C . PRO A 1 211 ? -7.002 -11.300 -8.880 1.00 97.00 211 PRO A C 1
ATOM 1712 O O . PRO A 1 211 ? -7.976 -11.995 -9.177 1.00 97.00 211 PRO A O 1
ATOM 1715 N N . LYS A 1 212 ? -6.027 -11.748 -8.087 1.00 96.88 212 LYS A N 1
ATOM 1716 C CA . LYS A 1 212 ? -6.075 -13.059 -7.428 1.00 96.88 212 LYS A CA 1
ATOM 1717 C C . LYS A 1 212 ? -6.386 -12.880 -5.953 1.00 96.88 212 LYS A C 1
ATOM 1719 O O . LYS A 1 212 ? -5.681 -12.144 -5.270 1.00 96.88 212 LYS A O 1
ATOM 1724 N N . TYR A 1 213 ? -7.399 -13.585 -5.468 1.00 96.38 213 TYR A N 1
ATOM 1725 C CA . TYR A 1 213 ? -7.872 -13.509 -4.088 1.00 96.38 213 TYR A CA 1
ATOM 1726 C C . TYR A 1 213 ? -7.554 -14.821 -3.371 1.00 96.38 213 TYR A C 1
ATOM 1728 O O . TYR A 1 213 ? -7.858 -15.899 -3.884 1.00 96.38 213 TYR A O 1
ATOM 1736 N N . TYR A 1 214 ? -6.956 -14.739 -2.185 1.00 96.56 214 TYR A N 1
ATOM 1737 C CA . TYR A 1 214 ? -6.580 -15.905 -1.389 1.00 96.56 214 TYR A CA 1
ATOM 1738 C C . TYR A 1 214 ? -7.104 -15.746 0.033 1.00 96.56 214 TYR A C 1
ATOM 1740 O O . TYR A 1 214 ? -6.718 -14.797 0.704 1.00 96.56 214 TYR A O 1
ATOM 1748 N N . ALA A 1 215 ? -7.956 -16.674 0.486 1.00 94.38 215 ALA A N 1
ATOM 1749 C CA . ALA A 1 215 ? -8.556 -16.660 1.829 1.00 94.38 215 ALA A CA 1
ATOM 1750 C C . ALA A 1 215 ? -9.194 -15.299 2.189 1.00 94.38 215 ALA A C 1
ATOM 1752 O O . ALA A 1 215 ? -8.884 -14.695 3.214 1.00 94.38 215 ALA A O 1
ATOM 1753 N N . ILE A 1 216 ? -10.057 -14.814 1.293 1.00 94.81 216 ILE A N 1
ATOM 1754 C CA . ILE A 1 216 ? -10.742 -13.521 1.367 1.00 94.81 216 ILE A CA 1
ATOM 1755 C C . ILE A 1 216 ? -12.257 -13.748 1.394 1.00 94.81 216 ILE A C 1
ATOM 1757 O O . ILE A 1 216 ? -12.751 -14.674 0.747 1.00 94.81 216 ILE A O 1
ATOM 1761 N N . SER A 1 217 ? -12.986 -12.883 2.092 1.00 92.50 217 SER A N 1
ATOM 1762 C CA . SER A 1 217 ? -14.452 -12.829 2.095 1.00 92.50 217 SER A CA 1
ATOM 1763 C C . SER A 1 217 ? -14.954 -11.436 1.688 1.00 92.50 217 SER A C 1
ATOM 1765 O O . SER A 1 217 ? -14.173 -10.545 1.343 1.00 92.50 217 SER A O 1
ATOM 1767 N N . ILE A 1 218 ? -16.270 -11.245 1.662 1.00 89.19 218 ILE A N 1
ATOM 1768 C CA . ILE A 1 218 ? -16.893 -9.946 1.382 1.00 89.19 218 ILE A CA 1
ATOM 1769 C C . ILE A 1 218 ? -16.828 -9.100 2.658 1.00 89.19 218 ILE A C 1
ATOM 1771 O O . ILE A 1 218 ? -17.023 -9.629 3.752 1.00 89.19 218 ILE A O 1
ATOM 1775 N N . CYS A 1 219 ? -16.557 -7.799 2.534 1.00 86.88 219 CYS A N 1
ATOM 1776 C CA . CYS A 1 219 ? -16.736 -6.900 3.668 1.00 86.88 219 CYS A CA 1
ATOM 1777 C C . CYS A 1 219 ? -18.234 -6.692 3.905 1.00 86.88 219 CYS A C 1
ATOM 1779 O O . CYS A 1 219 ? -18.899 -6.026 3.117 1.00 86.88 219 CYS A O 1
ATOM 1781 N N . GLU A 1 220 ? -18.774 -7.287 4.963 1.00 78.31 220 GLU A N 1
ATOM 1782 C CA . GLU A 1 220 ? -20.127 -6.962 5.411 1.00 78.31 220 GLU A CA 1
ATOM 1783 C C . GLU A 1 220 ? -20.131 -5.562 6.057 1.00 78.31 220 GLU A C 1
ATOM 1785 O O . GLU A 1 220 ? -19.128 -5.127 6.639 1.00 78.31 220 GLU A O 1
ATOM 1790 N N . HIS A 1 221 ? -21.233 -4.827 5.874 1.00 58.16 221 HIS A N 1
ATOM 1791 C CA . HIS A 1 221 ? -21.377 -3.428 6.293 1.00 58.16 221 HIS A CA 1
ATOM 1792 C C . HIS A 1 221 ? -21.142 -3.219 7.796 1.00 58.16 221 HIS A C 1
ATOM 1794 O O . HIS A 1 221 ? -21.785 -3.925 8.598 1.00 58.16 221 HIS A O 1
#

Nearest PDB structures (foldseek):
  2jd4-assembly1_A  TM=7.651E-01  e=1.686E-11  Mus musculus
  1okq-assembly1_A  TM=7.632E-01  e=5.820E-11  Mus musculus
  1pz8-assembly2_B  TM=6.794E-01  e=5.264E-09  Gallus gallus
  1pz8-assembly1_A  TM=7.002E-01  e=4.733E-08  Gallus gallus
  3v65-assembly1_A  TM=6.447E-01  e=9.780E-09  Rattus norvegicus

Sequence (221 aa):
MSHSKMMQQFLGLLYVLFLTEWMNTAYARRSVRRLCKNEIDLMSDEGVRIEPVERSHVELQLADQNVRNRNAIRFEFRTNAENGILFYGRSQAVPWELVALRLLSGDLHYKIHCSTLSADVLFPHSQKLNDGKWHTVVVRYRRGGLKTQIEVDGIRDTKTYEVSCDRMTSLVFGGVSPHDRNLVYERLGKVPHYDGCIRRVSIPTALRSPPKYYAISICEH

Foldseek 3Di:
DDDVVVVVVVVVVVVVVVVVVVVVVVVVPPPPPPPPPDDADQQAPQHWFFALDPWFKKKFFFPFQQLLLFFKKKKKWFALDQKAWFKKFAAPVCRLWIWTWMGHRQWIWIAGDAPVDGDIDTQPDPDRRRPRDIKMWIFTRPDSRQWTWIDINNRIRPDIHGHPSRRTRMMMGQQDHPVCVVSCCVRPNPGIGHGTGMHNTDGRGDTPDPMDGTPMGTRDD

Radius of gyration: 26.26 Å; Cα contacts (8 Å, |Δi|>4): 492; chains: 1; bounding box: 79×76×48 Å

pLDDT: mean 85.53, std 16.66, range [42.69, 98.69]

Organism: NCBI:txid31220

Secondary structure (DSSP, 8-state):
--SHHHHHHHHHHHHHHHHHHHHHHHHTTSSSTTS-----BTTSSSBEEEPSSTT-EEEEEBS-S-GGGSSEEEEEEE-S-S-EEEEEEE-SSSTT-EEEEEEETTEEEEEEEETTEEEEEE---SS-S-SSS-EEEEEEEETTTTEEEEEETTEEPS--EE-------EEEESS--TTTHHHHHHHH-SPPBP-EEEEEEE-SS-BSS--EEESEE----